Protein AF-A0A7C6UGN9-F1 (afdb_monomer_lite)

Structure (mmCIF, N/CA/C/O backbone):
data_AF-A0A7C6UGN9-F1
#
_entry.id   AF-A0A7C6UGN9-F1
#
loop_
_atom_site.group_PDB
_atom_site.id
_atom_site.type_symbol
_atom_site.label_atom_id
_atom_site.label_alt_id
_atom_site.label_comp_id
_atom_site.label_asym_id
_atom_site.label_entity_id
_atom_site.label_seq_id
_atom_site.pdbx_PDB_ins_code
_atom_site.Cartn_x
_atom_site.Cartn_y
_atom_site.Cartn_z
_atom_site.occupancy
_atom_site.B_iso_or_equiv
_atom_site.auth_seq_id
_atom_site.auth_comp_id
_atom_site.auth_asym_id
_atom_site.auth_atom_id
_atom_site.pdbx_PDB_model_num
ATOM 1 N N . MET A 1 1 ? -25.098 -18.116 34.583 1.00 31.89 1 MET A N 1
ATOM 2 C CA . MET A 1 1 ? -25.751 -17.847 35.881 1.00 31.89 1 MET A CA 1
ATOM 3 C C . MET A 1 1 ? -25.734 -19.151 36.661 1.00 31.89 1 MET A C 1
ATOM 5 O O . MET A 1 1 ? -26.540 -20.028 36.385 1.00 31.89 1 MET A O 1
ATOM 9 N N . THR A 1 2 ? -24.744 -19.343 37.528 1.00 27.16 2 THR A N 1
ATOM 10 C CA . THR A 1 2 ? -24.603 -20.571 38.323 1.00 27.16 2 THR A CA 1
ATOM 11 C C . THR A 1 2 ? -25.021 -20.223 39.740 1.00 27.16 2 THR A C 1
ATOM 13 O O . THR A 1 2 ? -24.377 -19.410 40.397 1.00 27.16 2 THR A O 1
ATOM 16 N N . GLN A 1 3 ? -26.161 -20.754 40.164 1.00 34.00 3 GLN A N 1
ATOM 17 C CA . GLN A 1 3 ? -26.771 -20.458 41.453 1.00 34.00 3 GLN A CA 1
ATOM 18 C C . GLN A 1 3 ? -26.304 -21.525 42.449 1.00 34.00 3 GLN A C 1
ATOM 20 O O . GLN A 1 3 ? -26.649 -22.694 42.302 1.00 34.00 3 GLN A O 1
ATOM 25 N N . PHE A 1 4 ? -25.503 -21.145 43.444 1.00 34.19 4 PHE A N 1
ATOM 26 C CA . PHE A 1 4 ? -25.231 -21.995 44.604 1.00 34.19 4 PHE A CA 1
ATOM 27 C C . PHE A 1 4 ? -26.077 -21.482 45.767 1.00 34.19 4 PHE A C 1
ATOM 29 O O . PHE A 1 4 ? -25.773 -20.444 46.346 1.00 34.19 4 PHE A O 1
ATOM 36 N N . VAL A 1 5 ? -27.152 -22.199 46.095 1.00 43.41 5 VAL A N 1
ATOM 37 C CA . VAL A 1 5 ? -27.888 -22.002 47.348 1.00 43.41 5 VAL A CA 1
ATOM 38 C C . VAL A 1 5 ? -28.101 -23.374 47.971 1.00 43.41 5 VAL A C 1
ATOM 40 O O . VAL A 1 5 ? -28.911 -24.161 47.490 1.00 43.41 5 VAL A O 1
ATOM 43 N N . THR A 1 6 ? -27.377 -23.662 49.048 1.00 40.16 6 THR A N 1
ATOM 44 C CA . THR A 1 6 ? -27.709 -24.758 49.964 1.00 40.16 6 THR A CA 1
ATOM 45 C C . THR A 1 6 ? -28.387 -24.120 51.177 1.00 40.16 6 THR A C 1
ATOM 47 O O . THR A 1 6 ? -27.695 -23.520 52.000 1.00 40.16 6 THR A O 1
ATOM 50 N N . PRO A 1 7 ? -29.728 -24.146 51.286 1.00 45.16 7 PRO A N 1
ATOM 51 C CA . PRO A 1 7 ? -30.405 -23.555 52.433 1.00 45.16 7 PRO A CA 1
ATOM 52 C C . PRO A 1 7 ? -30.138 -24.382 53.697 1.00 45.16 7 PRO A C 1
ATOM 54 O O . PRO A 1 7 ? -30.129 -25.615 53.663 1.00 45.16 7 PRO A O 1
ATOM 57 N N . PHE A 1 8 ? -29.944 -23.700 54.828 1.00 44.78 8 PHE A N 1
ATOM 58 C CA . PHE A 1 8 ? -29.930 -24.338 56.144 1.00 44.78 8 PHE A CA 1
ATOM 59 C C . PHE A 1 8 ? -31.294 -24.987 56.432 1.00 44.78 8 PHE A C 1
ATOM 61 O O . PHE A 1 8 ? -32.350 -24.445 56.096 1.00 44.78 8 PHE A O 1
ATOM 68 N N . HIS A 1 9 ? -31.269 -26.159 57.068 1.00 40.31 9 HIS A N 1
ATOM 69 C CA . HIS A 1 9 ? -32.458 -26.957 57.362 1.00 40.31 9 HIS A CA 1
ATOM 70 C C . HIS A 1 9 ? -33.472 -26.153 58.202 1.00 40.31 9 HIS A C 1
ATOM 72 O O . HIS A 1 9 ? -33.189 -25.803 59.346 1.00 40.31 9 HIS A O 1
ATOM 78 N N . GLY A 1 10 ? -34.650 -25.865 57.633 1.00 46.88 10 GLY A N 1
ATOM 79 C CA . GLY A 1 10 ? -35.730 -25.103 58.283 1.00 46.88 10 GLY A CA 1
ATOM 80 C C . GLY A 1 10 ? -36.007 -23.708 57.705 1.00 46.88 10 GLY A C 1
ATOM 81 O O . GLY A 1 10 ? -36.998 -23.094 58.091 1.00 46.88 10 GLY A O 1
ATOM 82 N N . PHE A 1 11 ? -35.199 -23.218 56.759 1.00 51.03 11 PHE A N 1
ATOM 83 C CA . PHE A 1 11 ? -35.493 -21.989 56.016 1.00 51.03 11 PHE A CA 1
ATOM 84 C C . PHE A 1 11 ? -36.174 -22.311 54.680 1.00 51.03 11 PHE A C 1
ATOM 86 O O . PHE A 1 11 ? -35.600 -22.988 53.827 1.00 51.03 11 PHE A O 1
ATOM 93 N N . ASN A 1 12 ? -37.388 -21.793 54.467 1.00 55.16 12 ASN A N 1
ATOM 94 C CA . ASN A 1 12 ? -37.987 -21.751 53.133 1.00 55.16 12 ASN A CA 1
ATOM 95 C C . ASN A 1 12 ? -37.188 -20.738 52.304 1.00 55.16 12 ASN A C 1
ATOM 97 O O . ASN A 1 12 ? -37.237 -19.539 52.584 1.00 55.16 12 ASN A O 1
ATOM 101 N N . GLY A 1 13 ? -36.420 -21.215 51.323 1.00 52.09 13 GLY A N 1
ATOM 102 C CA . GLY A 1 13 ? -35.645 -20.355 50.432 1.00 52.09 13 GLY A CA 1
A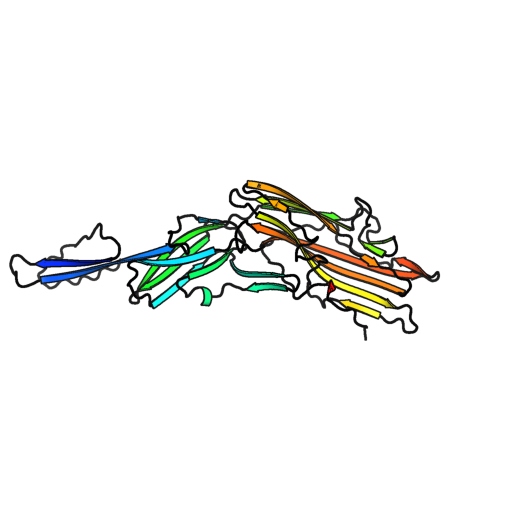TOM 103 C C . GLY A 1 13 ? -36.559 -19.332 49.760 1.00 52.09 13 GLY A C 1
ATOM 104 O O . GLY A 1 13 ? -37.390 -19.689 48.930 1.00 52.09 13 GLY A O 1
ATOM 105 N N . THR A 1 14 ? -36.430 -18.065 50.146 1.00 54.53 14 THR A N 1
ATOM 106 C CA . THR A 1 14 ? -37.073 -16.957 49.440 1.00 54.53 14 THR A CA 1
ATOM 107 C C . THR A 1 14 ? -36.079 -16.454 48.407 1.00 54.53 14 THR A C 1
ATOM 109 O O . THR A 1 14 ? -34.947 -16.118 48.751 1.00 54.53 14 THR A O 1
ATOM 112 N N . ASN A 1 15 ? -36.481 -16.425 47.138 1.00 55.91 15 ASN A N 1
ATOM 113 C CA . ASN A 1 15 ? -35.653 -15.839 46.093 1.00 55.91 15 ASN A CA 1
ATOM 114 C C . ASN A 1 15 ? -35.532 -14.331 46.337 1.00 55.91 15 ASN A C 1
ATOM 116 O O . ASN A 1 15 ? -36.535 -13.618 46.371 1.00 55.91 15 ASN A O 1
ATOM 120 N N . LEU A 1 16 ? -34.299 -13.859 46.494 1.00 59.06 16 LEU A N 1
ATOM 121 C CA . LEU A 1 16 ? -33.973 -12.441 46.560 1.00 59.06 16 LEU A CA 1
ATOM 122 C C . LEU A 1 16 ? -33.736 -11.943 45.133 1.00 59.06 16 LEU A C 1
ATOM 124 O O . LEU A 1 16 ? -32.763 -12.328 44.486 1.00 59.06 16 LEU A O 1
ATOM 128 N N . TYR A 1 17 ? -34.647 -11.109 44.642 1.00 58.47 17 TYR A N 1
ATOM 129 C CA . TYR A 1 17 ? -34.486 -10.407 43.375 1.00 58.47 17 TYR A CA 1
ATOM 130 C C . TYR A 1 17 ? -33.936 -9.020 43.668 1.00 58.47 17 TYR A C 1
ATOM 132 O O . TYR A 1 17 ? -34.520 -8.257 44.436 1.00 58.47 17 TYR A O 1
ATOM 140 N N . VAL A 1 18 ? -32.790 -8.718 43.072 1.00 58.28 18 VAL A N 1
ATOM 141 C CA . VAL A 1 18 ? -32.120 -7.431 43.206 1.00 58.28 18 VAL A CA 1
ATOM 142 C C . VAL A 1 18 ? -32.150 -6.768 41.834 1.00 58.28 18 VAL A C 1
ATOM 144 O O . VAL A 1 18 ? -31.532 -7.262 40.894 1.00 58.28 18 VAL A O 1
ATOM 147 N N . GLU A 1 19 ? -32.901 -5.677 41.712 1.00 57.94 19 GLU A N 1
ATOM 148 C CA . GLU A 1 19 ? -33.071 -4.908 40.476 1.00 57.94 19 GLU A CA 1
ATOM 149 C C . GLU A 1 19 ? -32.627 -3.455 40.702 1.00 57.94 19 GLU A C 1
ATOM 151 O O . GLU A 1 19 ? -32.712 -2.936 41.814 1.00 57.94 19 GLU A O 1
ATOM 156 N N . GLY A 1 20 ? -32.127 -2.795 39.653 1.00 54.00 20 GLY A N 1
ATOM 157 C CA . GLY A 1 20 ? -31.826 -1.360 39.687 1.00 54.00 20 GLY A CA 1
ATOM 158 C C . GLY A 1 20 ? -30.530 -0.952 40.400 1.00 54.00 20 GLY A C 1
ATOM 159 O O . GLY A 1 20 ? -30.349 0.233 40.672 1.00 54.00 20 GLY A O 1
ATOM 160 N N . ILE A 1 21 ? -29.613 -1.881 40.692 1.00 58.75 21 ILE A N 1
ATOM 161 C CA . ILE A 1 21 ? -28.309 -1.536 41.281 1.00 58.75 21 ILE A CA 1
ATOM 162 C C . ILE A 1 21 ? -27.335 -1.074 40.186 1.00 58.75 21 ILE A C 1
ATOM 164 O O . ILE A 1 21 ? -27.030 -1.812 39.249 1.00 58.75 21 ILE A O 1
ATOM 168 N N . SER A 1 22 ? -26.830 0.155 40.315 1.00 65.81 22 SER A N 1
ATOM 169 C CA . SER A 1 22 ? -25.744 0.690 39.486 1.00 65.81 22 SER A CA 1
ATOM 170 C C . SER A 1 22 ? -24.408 -0.006 39.784 1.00 65.81 22 SER A C 1
ATOM 172 O O . SER A 1 22 ? -24.222 -0.470 40.908 1.00 65.81 22 SER A O 1
ATOM 174 N N . PRO A 1 23 ? -23.437 -0.020 38.847 1.00 74.50 23 PRO A N 1
ATOM 175 C CA . PRO A 1 23 ? -22.094 -0.532 39.120 1.00 74.50 23 PRO A CA 1
ATOM 176 C C . PRO A 1 23 ? -21.512 0.031 40.420 1.00 74.50 23 PRO A C 1
ATOM 178 O O . PRO A 1 23 ? -21.597 1.234 40.674 1.00 74.50 23 PRO A O 1
ATOM 181 N N . GLY A 1 24 ? -20.938 -0.839 41.246 1.00 64.31 24 GLY A N 1
ATOM 182 C CA . GLY A 1 24 ? -20.546 -0.506 42.611 1.00 64.31 24 GLY A CA 1
ATOM 183 C C . GLY A 1 24 ? -20.783 -1.653 43.586 1.00 64.31 24 GLY A C 1
ATOM 184 O O . GLY A 1 24 ? -21.258 -2.727 43.216 1.00 64.31 24 GLY A O 1
ATOM 185 N N . THR A 1 25 ? -20.447 -1.407 44.849 1.00 64.69 25 THR A N 1
ATOM 186 C CA . THR A 1 25 ? -20.661 -2.353 45.947 1.00 64.69 25 THR A CA 1
ATOM 187 C C . THR A 1 25 ? -21.752 -1.818 46.859 1.00 64.69 25 THR A C 1
ATOM 189 O O . THR A 1 25 ? -21.670 -0.686 47.329 1.00 64.69 25 THR A O 1
ATOM 192 N N . THR A 1 26 ? -22.777 -2.624 47.118 1.00 67.19 26 THR A N 1
ATOM 193 C CA . THR A 1 26 ? -23.854 -2.308 48.063 1.00 67.19 26 THR A CA 1
ATOM 194 C C . THR A 1 26 ? -24.002 -3.452 49.051 1.00 67.19 26 THR A C 1
ATOM 196 O O . THR A 1 26 ? -24.067 -4.618 48.663 1.00 67.19 26 THR A O 1
ATOM 199 N N . THR A 1 27 ? -24.053 -3.115 50.336 1.00 69.81 27 THR A N 1
ATOM 200 C CA . THR A 1 27 ? -24.377 -4.075 51.391 1.00 69.81 27 THR A CA 1
ATOM 201 C C . THR A 1 27 ? -25.868 -3.999 51.666 1.00 69.81 27 THR A C 1
ATOM 203 O O . THR A 1 27 ? -26.386 -2.940 52.017 1.00 69.81 27 THR A O 1
ATOM 206 N N . LEU A 1 28 ? -26.556 -5.122 51.496 1.00 68.75 28 LEU A N 1
ATOM 207 C CA . LEU A 1 28 ? -27.939 -5.292 51.912 1.00 68.75 28 LEU A CA 1
ATOM 208 C C . LEU A 1 28 ? -27.927 -5.906 53.313 1.00 68.75 28 LEU A C 1
ATOM 210 O O . LEU A 1 28 ? -27.379 -6.993 53.505 1.00 68.75 28 LEU A O 1
ATOM 214 N N . SER A 1 29 ? -28.517 -5.199 54.275 1.00 65.94 29 SER A N 1
ATOM 215 C CA . SER A 1 29 ? -28.597 -5.614 55.678 1.00 65.94 29 SER A CA 1
ATOM 216 C C . SER A 1 29 ? -30.056 -5.727 56.100 1.00 65.94 29 SER A C 1
ATOM 218 O O . SER A 1 29 ? -30.852 -4.830 55.818 1.00 65.94 29 SER A O 1
ATOM 220 N N . TRP A 1 30 ? -30.409 -6.794 56.812 1.00 64.12 30 TRP A N 1
ATOM 221 C CA . TRP A 1 30 ? -31.721 -6.922 57.446 1.00 64.12 30 TRP A CA 1
ATOM 222 C C . TRP A 1 30 ? -31.597 -7.555 58.830 1.00 64.12 30 TRP A C 1
ATOM 224 O O . TRP A 1 30 ? -30.654 -8.287 59.130 1.00 64.12 30 TRP A O 1
ATOM 234 N N . SER A 1 31 ? -32.571 -7.251 59.682 1.00 58.72 31 SER A N 1
ATOM 235 C CA . SER A 1 31 ? -32.736 -7.864 60.994 1.00 58.72 31 SER A CA 1
ATOM 236 C C . SER A 1 31 ? -34.039 -8.654 61.027 1.00 58.72 31 SER A C 1
ATOM 238 O O . SER A 1 31 ? -35.055 -8.256 60.450 1.00 58.72 31 SER A O 1
ATOM 240 N N . TYR A 1 32 ? -34.014 -9.807 61.687 1.00 60.88 32 TYR A N 1
ATOM 241 C CA . TYR A 1 32 ? -35.189 -10.661 61.809 1.00 60.88 32 TYR A CA 1
ATOM 242 C C . TYR A 1 32 ? -36.069 -10.177 62.962 1.00 60.88 32 TYR A C 1
ATOM 244 O O . TYR A 1 32 ? -35.588 -9.970 64.075 1.00 60.88 32 TYR A O 1
ATOM 252 N N . SER A 1 33 ? -37.379 -10.061 62.729 1.00 57.66 33 SER A N 1
ATOM 253 C CA . SER A 1 33 ? -38.346 -9.584 63.733 1.00 57.66 33 SER A CA 1
ATOM 254 C C . SER A 1 33 ? -38.360 -10.416 65.027 1.00 57.66 33 SER A C 1
ATOM 256 O O . SER A 1 33 ? -38.687 -9.884 66.084 1.00 57.66 33 SER A O 1
ATOM 258 N N . GLY A 1 34 ? -37.977 -11.698 64.959 1.00 58.34 34 GLY A N 1
ATOM 259 C CA . GLY A 1 34 ? -37.863 -12.603 66.111 1.00 58.34 34 GLY A CA 1
ATOM 260 C C . GLY A 1 34 ? -36.457 -12.744 66.712 1.00 58.34 34 GLY A C 1
ATOM 261 O O . GLY A 1 34 ? -36.318 -13.362 67.764 1.00 58.34 34 GLY A O 1
ATOM 262 N N . GLN A 1 35 ? -35.420 -12.198 66.067 1.00 60.34 35 GLN A N 1
ATOM 263 C CA . GLN A 1 35 ? -34.021 -12.253 66.516 1.00 60.34 35 GLN A CA 1
ATOM 264 C C . GLN A 1 35 ? -33.322 -10.915 66.215 1.00 60.34 35 GLN A C 1
ATOM 266 O O . GLN A 1 35 ? -32.473 -10.838 65.328 1.00 60.34 35 GLN A O 1
ATOM 271 N N . PRO A 1 36 ? -33.675 -9.831 66.930 1.00 58.47 36 PRO A N 1
ATOM 272 C CA . PRO A 1 36 ? -33.189 -8.479 66.633 1.00 58.47 36 PRO A CA 1
ATOM 273 C C . PRO A 1 36 ? -31.676 -8.297 66.852 1.00 58.47 36 PRO A C 1
ATOM 275 O O . PRO A 1 36 ? -31.109 -7.296 66.424 1.00 58.47 36 PRO A O 1
ATOM 278 N N . ASN A 1 37 ? -31.018 -9.256 67.509 1.00 70.19 37 ASN A N 1
ATOM 279 C CA . ASN A 1 37 ? -29.570 -9.325 67.700 1.00 70.19 37 ASN A CA 1
ATOM 280 C C . ASN A 1 37 ? -28.832 -10.110 66.596 1.00 70.19 37 ASN A C 1
ATOM 282 O O . ASN A 1 37 ? -27.604 -10.161 66.623 1.00 70.19 37 ASN A O 1
ATOM 286 N N . CYS A 1 38 ? -29.550 -10.713 65.647 1.00 59.53 38 CYS A N 1
ATOM 287 C CA . CYS A 1 38 ? -28.980 -11.395 64.490 1.00 59.53 38 CYS A CA 1
ATOM 288 C C . CYS A 1 38 ? -29.143 -10.502 63.253 1.00 59.53 38 CYS A C 1
ATOM 290 O O . CYS A 1 38 ? -30.262 -10.232 62.812 1.00 59.53 38 CYS A O 1
ATOM 292 N N . ILE A 1 39 ? -28.015 -10.028 62.721 1.00 65.50 39 ILE A N 1
ATOM 293 C CA . ILE A 1 39 ? -27.943 -9.236 61.489 1.00 65.50 39 ILE A CA 1
ATOM 294 C C . ILE A 1 39 ? -27.248 -10.099 60.443 1.00 65.50 39 ILE A C 1
ATOM 296 O O . ILE A 1 39 ? -26.085 -10.460 60.633 1.00 65.50 39 ILE A O 1
ATOM 300 N N . ASP A 1 40 ? -27.939 -10.376 59.343 1.00 67.44 40 ASP A N 1
ATOM 301 C CA . ASP A 1 40 ? -27.318 -10.947 58.152 1.00 67.44 40 ASP A CA 1
ATOM 302 C C . ASP A 1 40 ? -26.981 -9.825 57.167 1.00 67.44 40 ASP A C 1
ATOM 304 O O . ASP A 1 40 ? -27.723 -8.849 57.019 1.00 67.44 40 ASP A O 1
ATOM 308 N N . ASN A 1 41 ? -25.837 -9.965 56.496 1.00 67.88 41 ASN A N 1
ATOM 309 C CA . ASN A 1 41 ? -25.372 -9.032 55.479 1.00 67.88 41 ASN A CA 1
ATOM 310 C C . ASN A 1 41 ? -25.080 -9.797 54.187 1.00 67.88 41 ASN A C 1
ATOM 312 O O . ASN A 1 41 ? -24.319 -10.764 54.202 1.00 67.88 41 ASN A O 1
ATOM 316 N N . ILE A 1 42 ? -25.621 -9.324 53.065 1.00 67.50 42 ILE A N 1
ATOM 317 C CA . ILE A 1 42 ? -25.187 -9.740 51.728 1.00 67.50 42 ILE A CA 1
ATOM 318 C C . ILE A 1 42 ? -24.457 -8.569 51.085 1.00 67.50 42 ILE A C 1
ATOM 320 O O . ILE A 1 42 ? -25.009 -7.477 50.948 1.00 67.50 42 ILE A O 1
ATOM 324 N N . GLN A 1 43 ? -23.222 -8.811 50.657 1.00 69.62 43 GLN A N 1
ATOM 325 C CA . GLN A 1 43 ? -22.486 -7.879 49.816 1.00 69.62 43 GLN A CA 1
ATOM 326 C C . GLN A 1 43 ? -22.778 -8.195 48.348 1.00 69.62 43 GLN A C 1
ATOM 328 O O . GLN A 1 43 ? -22.524 -9.305 47.883 1.00 69.62 43 GLN A O 1
ATOM 333 N N . VAL A 1 44 ? -23.315 -7.217 47.623 1.00 72.19 44 VAL A N 1
ATOM 334 C CA . VAL A 1 44 ? -23.549 -7.305 46.181 1.00 72.19 44 VAL A CA 1
ATOM 335 C C . VAL A 1 44 ? -22.570 -6.373 45.483 1.00 72.19 44 VAL A C 1
ATOM 337 O O . VAL A 1 44 ? -22.543 -5.174 45.767 1.00 72.19 44 VAL A O 1
ATOM 340 N N . SER A 1 45 ? -21.782 -6.918 44.559 1.00 72.88 45 SER A N 1
ATOM 341 C CA . SER A 1 45 ? -20.893 -6.147 43.690 1.00 72.88 45 SER A CA 1
ATOM 342 C C . SER A 1 45 ? -21.364 -6.262 42.249 1.00 72.88 45 SER A C 1
ATOM 344 O O . SER A 1 45 ? -21.426 -7.355 41.688 1.00 72.88 45 SER A O 1
ATOM 346 N N . VAL A 1 46 ? -21.697 -5.121 41.652 1.00 81.62 46 VAL A N 1
ATOM 347 C CA . VAL A 1 46 ? -22.040 -5.014 40.234 1.00 81.62 46 VAL A CA 1
ATOM 348 C C . VAL A 1 46 ? -20.829 -4.455 39.505 1.00 81.62 46 VAL A C 1
ATOM 350 O O . VAL A 1 46 ? -20.394 -3.333 39.768 1.00 81.62 46 VAL A O 1
ATOM 353 N N . ILE A 1 47 ? -20.286 -5.256 38.594 1.00 87.06 47 ILE A N 1
ATOM 354 C CA . ILE A 1 47 ? -19.101 -4.931 37.806 1.00 87.06 47 ILE A CA 1
ATOM 355 C C . ILE A 1 47 ? -19.541 -4.697 36.368 1.00 87.06 47 ILE A C 1
ATOM 357 O O . ILE A 1 47 ? -20.258 -5.514 35.790 1.00 87.06 47 ILE A O 1
ATOM 361 N N . LYS A 1 48 ? -19.098 -3.585 35.786 1.00 90.44 48 LYS A N 1
ATOM 362 C CA . LYS A 1 48 ? -19.315 -3.266 34.377 1.00 90.44 48 LYS A CA 1
ATOM 363 C C . LYS A 1 48 ? -17.977 -3.197 33.661 1.00 90.44 48 LYS A C 1
ATOM 365 O O . LYS A 1 48 ? -17.078 -2.487 34.109 1.00 90.44 48 LYS A O 1
ATOM 370 N N . VAL A 1 49 ? -17.881 -3.904 32.543 1.00 93.94 49 VAL A N 1
ATOM 371 C CA . VAL A 1 49 ? -16.761 -3.818 31.606 1.00 93.94 49 VAL A CA 1
ATOM 372 C C . VAL A 1 49 ? -17.265 -3.191 30.314 1.00 93.94 49 VAL A C 1
ATOM 374 O O . VAL A 1 49 ? -18.339 -3.544 29.832 1.00 93.94 49 VAL A O 1
ATOM 377 N N . GLU A 1 50 ? -16.514 -2.233 29.782 1.00 95.31 50 GLU A N 1
ATOM 378 C CA . GLU A 1 50 ? -16.833 -1.519 28.545 1.00 95.31 50 GLU A CA 1
ATOM 379 C C . GLU A 1 50 ? -15.582 -1.331 27.690 1.00 95.31 50 GLU A C 1
ATOM 381 O O . GLU A 1 50 ? -14.471 -1.240 28.212 1.00 95.31 50 GLU A O 1
ATOM 386 N N . ILE A 1 51 ? -15.781 -1.208 26.379 1.00 97.44 51 ILE A N 1
ATOM 387 C CA . ILE A 1 51 ? -14.750 -0.752 25.447 1.00 97.44 51 ILE A CA 1
ATOM 388 C C . ILE A 1 51 ? -14.994 0.736 25.198 1.00 97.44 51 ILE A C 1
ATOM 390 O O . ILE A 1 51 ? -16.094 1.132 24.805 1.00 97.44 51 ILE A O 1
ATOM 394 N N . THR A 1 52 ? -13.981 1.565 25.430 1.00 96.75 52 THR A N 1
ATOM 395 C CA . THR A 1 52 ? -14.034 3.013 25.212 1.00 96.75 52 THR A CA 1
ATOM 396 C C . THR A 1 52 ? -12.933 3.469 24.262 1.00 96.75 52 THR A C 1
ATOM 398 O O . THR A 1 52 ? -11.941 2.768 24.055 1.00 96.75 52 THR A O 1
ATOM 401 N N . ASN A 1 53 ? -13.069 4.676 23.715 1.00 93.94 53 ASN A N 1
ATOM 402 C CA . ASN A 1 53 ? -11.908 5.389 23.187 1.00 93.94 53 ASN A CA 1
ATOM 403 C C . ASN A 1 53 ? -10.988 5.834 24.349 1.00 93.94 53 ASN A C 1
ATOM 405 O O . ASN A 1 53 ? -11.306 5.630 25.528 1.00 93.94 53 ASN A O 1
ATOM 409 N N . LEU A 1 54 ? -9.850 6.455 24.029 1.00 93.12 54 LEU A N 1
ATOM 410 C CA . LEU A 1 54 ? -8.913 6.941 25.052 1.00 93.12 54 LEU A CA 1
ATOM 411 C C . LEU A 1 54 ? -9.490 8.064 25.934 1.00 93.12 54 LEU A C 1
ATOM 413 O O . LEU A 1 54 ? -9.071 8.200 27.081 1.00 93.12 54 LEU A O 1
ATOM 417 N N . ASP A 1 55 ? -10.498 8.795 25.452 1.00 92.75 55 ASP A N 1
ATOM 418 C CA . ASP A 1 55 ? -11.208 9.831 26.217 1.00 92.75 55 ASP A CA 1
ATOM 419 C C . ASP A 1 55 ? -12.278 9.251 27.167 1.00 92.75 55 ASP A C 1
ATOM 421 O O . ASP A 1 55 ? -12.978 9.987 27.864 1.00 92.75 55 ASP A O 1
ATOM 425 N N . GLY A 1 56 ? -12.431 7.922 27.210 1.00 91.06 56 GLY A N 1
ATOM 426 C CA . GLY A 1 56 ? -13.376 7.233 28.089 1.00 91.06 56 GLY A CA 1
ATOM 427 C C . GLY A 1 56 ? -14.823 7.218 27.591 1.00 91.06 56 GLY A C 1
ATOM 428 O O . GLY A 1 56 ? -15.716 6.851 28.362 1.00 91.06 56 GLY A O 1
ATOM 429 N N . VAL A 1 57 ? -15.061 7.585 26.328 1.00 93.19 57 VAL A N 1
ATOM 430 C CA . VAL A 1 57 ? -16.369 7.510 25.665 1.00 93.19 57 VAL A CA 1
ATOM 431 C C . VAL A 1 57 ? -16.623 6.065 25.217 1.00 93.19 57 VAL A C 1
ATOM 433 O O . VAL A 1 57 ? -15.810 5.529 24.458 1.00 93.19 57 VAL A O 1
ATOM 436 N N . PRO A 1 58 ? -17.718 5.415 25.662 1.00 92.44 58 PRO A N 1
ATOM 437 C CA . PRO A 1 58 ? -18.071 4.066 25.225 1.00 92.44 58 PRO A CA 1
ATOM 438 C C . PRO A 1 58 ? -18.247 3.978 23.713 1.00 92.44 58 PRO A C 1
ATOM 440 O O . PRO A 1 58 ? -18.849 4.860 23.097 1.00 92.44 58 PRO A O 1
ATOM 443 N N . LEU A 1 59 ? -17.749 2.896 23.121 1.00 92.12 59 LEU A N 1
ATOM 444 C CA . LEU A 1 59 ? -18.008 2.608 21.717 1.00 92.12 59 LEU A CA 1
ATOM 445 C C . LEU A 1 59 ? -19.482 2.230 21.536 1.00 92.12 59 LEU A C 1
ATOM 447 O O . LEU A 1 59 ? -20.029 1.415 22.282 1.00 92.12 59 LEU A O 1
ATOM 451 N N . ALA A 1 60 ? -20.120 2.824 20.528 1.00 84.25 60 ALA A N 1
ATOM 452 C CA . ALA A 1 60 ? -21.434 2.390 20.075 1.00 84.25 60 ALA A CA 1
ATOM 453 C C . ALA A 1 60 ? -21.349 0.984 19.457 1.00 84.25 60 ALA A C 1
ATOM 455 O O . ALA A 1 60 ? -20.283 0.543 19.029 1.00 84.25 60 ALA A O 1
ATOM 456 N N . GLN A 1 61 ? -22.483 0.290 19.368 1.00 75.94 61 GLN A N 1
ATOM 457 C CA . GLN A 1 61 ? -22.568 -0.885 18.500 1.00 75.94 61 GLN A CA 1
ATOM 458 C C . GLN A 1 61 ? -22.462 -0.438 17.032 1.00 75.94 61 GLN A C 1
ATOM 460 O O . GLN A 1 61 ? -23.066 0.571 16.666 1.00 75.94 61 GLN A O 1
ATOM 465 N N . ASN A 1 62 ? -21.719 -1.193 16.217 1.00 79.62 62 ASN A N 1
ATOM 466 C CA . ASN A 1 62 ? -21.459 -0.938 14.791 1.00 79.62 62 ASN A CA 1
ATOM 467 C C . ASN A 1 62 ? -20.660 0.352 14.537 1.00 79.62 62 ASN A C 1
ATOM 469 O O . ASN A 1 62 ? -21.123 1.295 13.892 1.00 79.62 62 ASN A O 1
ATOM 473 N N . VAL A 1 63 ? -19.438 0.410 15.075 1.00 89.81 63 VAL A N 1
ATOM 474 C CA . VAL A 1 63 ? -18.528 1.536 14.820 1.00 89.81 63 VAL A CA 1
ATOM 475 C C . VAL A 1 63 ? -18.045 1.488 13.375 1.00 89.81 63 VAL A C 1
ATOM 477 O O . VAL A 1 63 ? -17.363 0.547 12.979 1.00 89.81 63 VAL A O 1
ATOM 480 N N . ARG A 1 64 ? -18.345 2.534 12.606 1.00 95.00 64 ARG A N 1
ATOM 481 C CA . ARG A 1 64 ? -17.856 2.696 11.233 1.00 95.00 64 ARG A CA 1
ATOM 482 C C . ARG A 1 64 ? -16.469 3.339 11.231 1.00 95.00 64 ARG A C 1
ATOM 484 O O . ARG A 1 64 ? -16.228 4.327 11.928 1.00 95.00 64 ARG A O 1
ATOM 491 N N . THR A 1 65 ? -15.553 2.807 10.433 1.00 96.38 65 THR A N 1
ATOM 492 C CA . THR A 1 65 ? -14.218 3.371 10.196 1.00 96.38 65 THR A CA 1
ATOM 493 C C . THR A 1 65 ? -13.734 3.026 8.786 1.00 96.38 65 THR A C 1
ATOM 495 O O . THR A 1 65 ? -14.466 2.439 8.002 1.00 96.38 65 THR A O 1
ATOM 498 N N . VAL A 1 66 ? -12.504 3.401 8.446 1.00 98.38 66 VAL A N 1
ATOM 499 C CA . VAL A 1 66 ? -11.862 3.135 7.150 1.00 98.38 66 VAL A CA 1
ATOM 500 C C . VAL A 1 66 ? -10.469 2.534 7.367 1.00 98.38 66 VAL A C 1
ATOM 502 O O . VAL A 1 66 ? -9.851 2.803 8.407 1.00 98.38 66 VAL A O 1
ATOM 505 N N . PRO A 1 67 ? -9.946 1.723 6.428 1.00 98.50 67 PRO A N 1
ATOM 506 C CA . PRO A 1 67 ? -8.629 1.120 6.583 1.00 98.50 67 PRO A CA 1
ATOM 507 C C . PRO A 1 67 ? -7.536 2.195 6.591 1.00 98.50 67 PRO A C 1
ATOM 509 O O . PRO A 1 67 ? -7.649 3.236 5.947 1.00 98.50 67 PRO A O 1
ATOM 512 N N . GLY A 1 68 ? -6.474 1.944 7.352 1.00 98.50 68 GLY A N 1
ATOM 513 C CA . GLY A 1 68 ? -5.352 2.863 7.540 1.00 98.50 68 GLY A CA 1
ATOM 514 C C . GLY A 1 68 ? -5.578 3.947 8.597 1.00 98.50 68 GLY A C 1
ATOM 515 O O . GLY A 1 68 ? -4.637 4.666 8.933 1.00 98.50 68 GLY A O 1
ATOM 516 N N . ARG A 1 69 ? -6.780 4.062 9.179 1.00 97.88 69 ARG A N 1
ATOM 517 C CA . ARG A 1 69 ? -7.020 4.950 10.324 1.00 97.88 69 ARG A CA 1
ATOM 518 C C . ARG A 1 69 ? -6.479 4.316 11.606 1.00 97.88 69 ARG A C 1
ATOM 520 O O . ARG A 1 69 ? -6.728 3.140 11.868 1.00 97.88 69 ARG A O 1
ATOM 527 N N . LYS A 1 70 ? -5.755 5.102 12.409 1.00 97.62 70 LYS A N 1
ATOM 528 C CA . LYS A 1 70 ? -5.257 4.672 13.722 1.00 97.62 70 LYS A CA 1
ATOM 529 C C . LYS A 1 70 ? -6.422 4.450 14.676 1.00 97.62 70 LYS A C 1
ATOM 531 O O . LYS A 1 70 ? -7.255 5.340 14.848 1.00 97.62 70 LYS A O 1
ATOM 536 N N . ILE A 1 71 ? -6.453 3.286 15.310 1.00 96.81 71 ILE A N 1
ATOM 537 C CA . ILE A 1 71 ? -7.447 2.921 16.315 1.00 96.81 71 ILE A CA 1
ATOM 538 C C . ILE A 1 71 ? -6.736 2.782 17.652 1.00 96.81 71 ILE A C 1
ATOM 540 O O . ILE A 1 71 ? -5.735 2.077 17.745 1.00 96.81 71 ILE A O 1
ATOM 544 N N . ALA A 1 72 ? -7.257 3.454 18.676 1.00 96.94 72 ALA A N 1
ATOM 545 C CA . ALA A 1 72 ? -6.784 3.334 20.047 1.00 96.94 72 ALA A CA 1
ATOM 546 C C . ALA A 1 72 ? -7.980 3.149 20.983 1.00 96.94 72 ALA A C 1
ATOM 548 O O . ALA A 1 72 ? -8.871 4.003 21.040 1.00 96.94 72 ALA A O 1
ATOM 549 N N . LEU A 1 73 ? -8.007 2.019 21.685 1.00 97.56 73 LEU A N 1
ATOM 550 C CA . LEU A 1 73 ? -9.115 1.603 22.541 1.00 97.56 73 LEU A CA 1
ATOM 551 C C . LEU A 1 73 ? -8.628 1.355 23.963 1.00 97.56 73 LEU A C 1
ATOM 553 O O . LEU A 1 73 ? -7.461 1.030 24.184 1.00 97.56 73 LEU A O 1
ATOM 557 N N . LYS A 1 74 ? -9.550 1.487 24.914 1.00 97.69 74 LYS A N 1
ATOM 558 C CA . LYS A 1 74 ? -9.331 1.216 26.328 1.00 97.69 74 LYS A CA 1
ATOM 559 C C . LYS A 1 74 ? -10.428 0.317 26.885 1.00 97.69 74 LYS A C 1
ATOM 561 O O . LYS A 1 74 ? -11.612 0.534 26.633 1.00 97.69 74 LYS A O 1
ATOM 566 N N . GLY A 1 75 ? -10.026 -0.675 27.664 1.00 97.31 75 GLY A N 1
ATOM 567 C CA . GLY A 1 75 ? -10.910 -1.497 28.463 1.00 97.31 75 GLY A CA 1
ATOM 568 C C . GLY A 1 75 ? -11.194 -0.792 29.781 1.00 97.31 75 GLY A C 1
ATOM 569 O O . GLY A 1 75 ? -10.288 -0.533 30.572 1.00 97.31 75 GLY A O 1
ATOM 570 N N . LYS A 1 76 ? -12.455 -0.446 30.028 1.00 95.50 76 LYS A N 1
ATOM 571 C CA . LYS A 1 76 ? -12.872 0.282 31.227 1.00 95.50 76 LYS A CA 1
ATOM 572 C C . LYS A 1 76 ? -13.629 -0.641 32.168 1.00 95.50 76 LYS A C 1
ATOM 574 O O . LYS A 1 76 ? -14.663 -1.189 31.799 1.00 95.50 76 LYS A O 1
ATOM 579 N N . VAL A 1 77 ? -13.140 -0.753 33.400 1.00 94.56 77 VAL A N 1
ATOM 580 C CA . VAL A 1 77 ? -13.807 -1.470 34.493 1.00 94.56 77 VAL A CA 1
ATOM 581 C C . VAL A 1 77 ? -14.440 -0.460 35.447 1.00 94.56 77 VAL A C 1
ATOM 583 O O . VAL A 1 77 ? -13.801 0.509 35.857 1.00 94.56 77 VAL A O 1
ATOM 586 N N . THR A 1 78 ? -15.709 -0.677 35.790 1.00 92.12 78 THR A N 1
ATOM 587 C CA . THR A 1 78 ? -16.440 0.112 36.787 1.00 92.12 78 THR A CA 1
ATOM 588 C C . THR A 1 78 ? -16.994 -0.817 37.874 1.00 92.12 78 THR A C 1
ATOM 590 O O . THR A 1 78 ? -17.664 -1.792 37.526 1.00 92.12 78 THR A O 1
ATOM 593 N N . PRO A 1 79 ? -16.787 -0.511 39.169 1.00 88.75 79 PRO A N 1
ATOM 594 C CA . PRO A 1 79 ? -16.086 0.664 39.699 1.00 88.75 79 PRO A CA 1
ATOM 595 C C . PRO A 1 79 ? -14.556 0.602 39.510 1.00 88.75 79 PRO A C 1
ATOM 597 O O . PRO A 1 79 ? -13.967 -0.471 39.430 1.00 88.75 79 PRO A O 1
ATOM 600 N N . SER A 1 80 ? -13.911 1.769 39.408 1.00 87.19 80 SER A N 1
ATOM 601 C CA . SER A 1 80 ? -12.495 1.897 39.012 1.00 87.19 80 SER A CA 1
ATOM 602 C C . SER A 1 80 ? -11.488 1.502 40.094 1.00 87.19 80 SER A C 1
ATOM 604 O O . SER A 1 80 ? -10.293 1.470 39.832 1.00 87.19 80 SER A O 1
ATOM 606 N N . ASN A 1 81 ? -11.949 1.258 41.321 1.00 85.56 81 ASN A N 1
ATOM 607 C CA . ASN A 1 81 ? -11.119 0.834 42.447 1.00 85.56 81 ASN A CA 1
ATOM 608 C C . ASN A 1 81 ? -10.960 -0.694 42.537 1.00 85.56 81 ASN A C 1
ATOM 610 O O . ASN A 1 81 ? -10.383 -1.177 43.508 1.00 85.56 81 ASN A O 1
ATOM 614 N N . LEU A 1 82 ? -11.508 -1.447 41.580 1.00 88.44 82 LEU A N 1
ATOM 615 C CA . LEU A 1 82 ? -11.312 -2.890 41.502 1.00 88.44 82 LEU A CA 1
ATOM 616 C C . LEU A 1 82 ? -9.926 -3.209 40.950 1.00 88.44 82 LEU A C 1
ATOM 618 O O . LEU A 1 82 ? -9.487 -2.623 39.962 1.00 88.44 82 LEU A O 1
ATOM 622 N N . GLU A 1 83 ? -9.263 -4.173 41.579 1.00 91.31 83 GLU A N 1
ATOM 623 C CA . GLU A 1 83 ? -8.021 -4.733 41.068 1.00 91.31 83 GLU A CA 1
ATOM 624 C C . GLU A 1 83 ? -8.325 -5.634 39.865 1.00 91.31 83 GLU A C 1
ATOM 626 O O . GLU A 1 83 ? -9.089 -6.599 39.967 1.00 91.31 83 GLU A O 1
ATOM 631 N N . VAL A 1 84 ? -7.727 -5.303 38.721 1.00 94.88 84 VAL A N 1
ATOM 632 C CA . VAL A 1 84 ? -7.797 -6.109 37.502 1.00 94.88 84 VAL A CA 1
ATOM 633 C C . VAL A 1 84 ? -6.494 -6.886 37.395 1.00 94.88 84 VAL A C 1
ATOM 635 O O . VAL A 1 84 ? -5.428 -6.298 37.249 1.00 94.88 84 VAL A O 1
ATOM 638 N N . SER A 1 85 ? -6.574 -8.210 37.495 1.00 95.12 85 SER A N 1
ATOM 639 C CA . SER A 1 85 ? -5.403 -9.091 37.517 1.00 95.12 85 SER A CA 1
ATOM 640 C C . SER A 1 85 ? -4.965 -9.555 36.125 1.00 95.12 85 SER A C 1
ATOM 642 O O . SER A 1 85 ? -3.985 -10.285 36.006 1.00 95.12 85 SER A O 1
ATOM 644 N N . GLY A 1 86 ? -5.711 -9.201 35.076 1.00 96.25 86 GLY A N 1
ATOM 645 C CA . GLY A 1 86 ? -5.389 -9.561 33.699 1.00 96.25 86 GLY A CA 1
ATOM 646 C C . GLY A 1 86 ? -6.280 -8.854 32.687 1.00 96.25 86 GLY A C 1
ATOM 647 O O . GLY A 1 86 ? -7.459 -8.608 32.956 1.00 96.25 86 GLY A O 1
ATOM 648 N N . HIS A 1 87 ? -5.701 -8.564 31.526 1.00 97.44 87 HIS A N 1
ATOM 649 C CA . HIS A 1 87 ? -6.356 -7.934 30.387 1.00 97.44 87 HIS A CA 1
ATOM 650 C C . HIS A 1 87 ? -6.147 -8.803 29.152 1.00 97.44 87 HIS A C 1
ATOM 652 O O . HIS A 1 87 ? -5.064 -9.358 28.964 1.00 97.44 87 HIS A O 1
ATOM 658 N N . GLN A 1 88 ? -7.167 -8.905 28.309 1.00 98.19 88 GLN A N 1
ATOM 659 C CA . GLN A 1 88 ? -7.039 -9.587 27.031 1.00 98.19 88 GLN A CA 1
ATOM 660 C C . GLN A 1 88 ? -7.924 -8.936 25.972 1.00 98.19 88 GLN A C 1
ATOM 662 O O . GLN A 1 88 ? -9.146 -8.879 26.105 1.00 98.19 88 GLN A O 1
ATOM 667 N N . TRP A 1 89 ? -7.309 -8.509 24.874 1.00 98.62 89 TRP A N 1
ATOM 668 C CA . TRP A 1 89 ? -8.002 -8.057 23.674 1.00 98.62 89 TRP A CA 1
ATOM 669 C C . TRP A 1 89 ? -8.119 -9.177 22.645 1.00 98.62 89 TRP A C 1
ATOM 671 O O . TRP A 1 89 ? -7.204 -9.977 22.453 1.00 98.62 89 TRP A O 1
ATOM 681 N N . THR A 1 90 ? -9.240 -9.192 21.930 1.00 98.19 90 THR A N 1
ATOM 682 C CA . THR A 1 90 ? -9.426 -9.958 20.696 1.00 98.19 90 THR A CA 1
ATOM 683 C C . THR A 1 90 ? -9.880 -8.999 19.609 1.00 98.19 90 THR A C 1
ATOM 685 O O . THR A 1 90 ? -10.944 -8.397 19.716 1.00 98.19 90 THR A O 1
ATOM 688 N N . ILE A 1 91 ? -9.070 -8.846 18.563 1.00 98.00 91 ILE A N 1
ATOM 689 C CA . ILE A 1 91 ? -9.341 -7.938 17.443 1.00 98.00 91 ILE A CA 1
ATOM 690 C C . ILE A 1 91 ? -9.398 -8.772 16.167 1.00 98.00 91 ILE A C 1
ATOM 692 O O . ILE A 1 91 ? -8.399 -9.398 15.797 1.00 98.00 91 ILE A O 1
ATOM 696 N N . GLY A 1 92 ? -10.559 -8.794 15.512 1.00 97.81 92 GLY A N 1
ATOM 697 C CA . GLY A 1 92 ? -10.758 -9.446 14.220 1.00 97.81 92 GLY A CA 1
ATOM 698 C C . GLY A 1 92 ? -10.246 -8.627 13.029 1.00 97.81 92 GLY A C 1
ATOM 699 O O . GLY A 1 92 ? -9.728 -7.519 13.175 1.00 97.81 92 GLY A O 1
ATOM 700 N N . GLY A 1 93 ? -10.437 -9.171 11.825 1.00 97.25 93 GLY A N 1
ATOM 701 C CA . GLY A 1 93 ? -10.043 -8.531 10.565 1.00 97.25 93 GLY A CA 1
ATOM 702 C C . GLY A 1 93 ? -8.537 -8.590 10.287 1.00 97.25 93 GLY A C 1
ATOM 703 O O . GLY A 1 93 ? -7.764 -9.181 11.043 1.00 97.25 93 GLY A O 1
ATOM 704 N N . ASN A 1 94 ? -8.109 -7.984 9.178 1.00 97.75 94 ASN A N 1
ATOM 705 C CA . ASN A 1 94 ? -6.693 -7.867 8.835 1.00 97.75 94 ASN A CA 1
ATOM 706 C C . ASN A 1 94 ? -6.106 -6.599 9.469 1.00 97.75 94 ASN A C 1
ATOM 708 O O . ASN A 1 94 ? -6.521 -5.487 9.136 1.00 97.75 94 ASN A O 1
ATOM 712 N N . ARG A 1 95 ? -5.165 -6.769 10.401 1.00 97.88 95 ARG A N 1
ATOM 713 C CA . ARG A 1 95 ? -4.656 -5.695 11.259 1.00 97.88 95 ARG A CA 1
ATOM 714 C C . ARG A 1 95 ? -3.163 -5.790 11.513 1.00 97.88 95 ARG A C 1
ATOM 716 O O . ARG A 1 95 ? -2.584 -6.873 11.473 1.00 97.88 95 ARG A O 1
ATOM 723 N N . ILE A 1 96 ? -2.578 -4.641 11.822 1.00 98.62 96 ILE A N 1
ATOM 724 C CA . ILE A 1 96 ? -1.167 -4.470 12.167 1.00 98.62 96 ILE A CA 1
ATOM 725 C C . ILE A 1 96 ? -1.015 -3.469 13.311 1.00 98.62 96 ILE A C 1
ATOM 727 O O . ILE A 1 96 ? -1.912 -2.663 13.563 1.00 98.62 96 ILE A O 1
ATOM 731 N N . LYS A 1 97 ? 0.146 -3.483 13.967 1.00 98.31 97 LYS A N 1
ATOM 732 C CA . LYS A 1 97 ? 0.503 -2.488 14.980 1.00 98.31 97 LYS A CA 1
ATOM 733 C C . LYS A 1 97 ? 0.938 -1.179 14.340 1.00 98.31 97 LYS A C 1
ATOM 735 O O . LYS A 1 97 ? 0.530 -0.114 14.791 1.00 98.31 97 LYS A O 1
ATOM 740 N N . ASN A 1 98 ? 1.772 -1.255 13.303 1.00 98.19 98 ASN A N 1
ATOM 741 C CA . ASN A 1 98 ? 2.274 -0.068 12.620 1.00 98.19 98 ASN A CA 1
ATOM 742 C C . ASN A 1 98 ? 2.759 -0.364 11.196 1.00 98.19 98 ASN A C 1
ATOM 744 O O . ASN A 1 98 ? 3.160 -1.488 10.890 1.00 98.19 98 ASN A O 1
ATOM 748 N N . TYR A 1 99 ? 2.784 0.670 10.359 1.00 98.44 99 TYR A N 1
ATOM 749 C CA . TYR A 1 99 ? 3.414 0.650 9.045 1.00 98.44 99 TYR A CA 1
ATOM 750 C C . TYR A 1 99 ? 4.180 1.952 8.821 1.00 98.44 99 TYR A C 1
ATOM 752 O O . TYR A 1 99 ? 3.604 3.037 8.887 1.00 98.44 99 TYR A O 1
ATOM 760 N N . THR A 1 100 ? 5.477 1.831 8.562 1.00 96.19 100 THR A N 1
ATOM 761 C CA . THR A 1 100 ? 6.373 2.950 8.286 1.00 96.19 100 THR A CA 1
ATOM 762 C C . THR A 1 100 ? 6.652 3.001 6.792 1.00 96.19 100 THR A C 1
ATOM 764 O O . THR A 1 100 ? 7.022 1.995 6.188 1.00 96.19 100 THR A O 1
ATOM 767 N N . GLN A 1 101 ? 6.513 4.191 6.208 1.00 95.12 101 GLN A N 1
ATOM 768 C CA . GLN A 1 101 ? 6.970 4.481 4.853 1.00 95.12 101 GLN A CA 1
ATOM 769 C C . GLN A 1 101 ? 7.955 5.640 4.884 1.00 95.12 101 GLN A C 1
ATOM 771 O O . GLN A 1 101 ? 7.636 6.736 5.345 1.00 95.12 101 GLN A O 1
ATOM 776 N N . SER A 1 102 ? 9.149 5.397 4.364 1.00 95.62 102 SER A N 1
ATOM 777 C CA . SER A 1 102 ? 10.189 6.399 4.188 1.00 95.62 102 SER A CA 1
ATOM 778 C C . SER A 1 102 ? 10.975 6.113 2.914 1.00 95.62 102 SER A C 1
ATOM 780 O O . SER A 1 102 ? 10.853 5.050 2.315 1.00 95.62 102 SER A O 1
ATOM 782 N N . LEU A 1 103 ? 11.823 7.049 2.498 1.00 96.06 103 LEU A N 1
ATOM 783 C CA . LEU A 1 103 ? 12.718 6.803 1.369 1.00 96.06 103 LEU A CA 1
ATOM 784 C C . LEU A 1 103 ? 13.630 5.587 1.610 1.00 96.06 103 LEU A C 1
ATOM 786 O O . LEU A 1 103 ? 13.951 4.872 0.670 1.00 96.06 103 LEU A O 1
ATOM 790 N N . ASN A 1 104 ? 13.993 5.317 2.864 1.00 95.00 104 ASN A N 1
ATOM 791 C CA . ASN A 1 104 ? 14.958 4.276 3.207 1.00 95.00 104 ASN A CA 1
ATOM 792 C C . ASN A 1 104 ? 14.309 2.915 3.458 1.00 95.00 104 ASN A C 1
ATOM 794 O O . ASN A 1 104 ? 14.981 1.903 3.342 1.00 95.00 104 ASN A O 1
ATOM 798 N N . GLU A 1 105 ? 13.023 2.872 3.803 1.00 96.56 105 GLU A N 1
ATOM 799 C CA . GLU A 1 105 ? 12.338 1.608 4.055 1.00 96.56 105 GLU A CA 1
ATOM 800 C C . GLU A 1 105 ? 10.816 1.709 3.978 1.00 96.56 105 GLU A C 1
ATOM 802 O O . GLU A 1 105 ? 10.211 2.738 4.304 1.00 96.56 105 GLU A O 1
ATOM 807 N N . GLY A 1 106 ? 10.217 0.581 3.609 1.00 98.25 106 GLY A N 1
ATOM 808 C CA . GLY A 1 106 ? 8.825 0.251 3.863 1.00 98.25 106 GLY A CA 1
ATOM 809 C C . GLY A 1 106 ? 8.798 -0.926 4.821 1.00 98.25 106 GLY A C 1
ATOM 810 O O . GLY A 1 1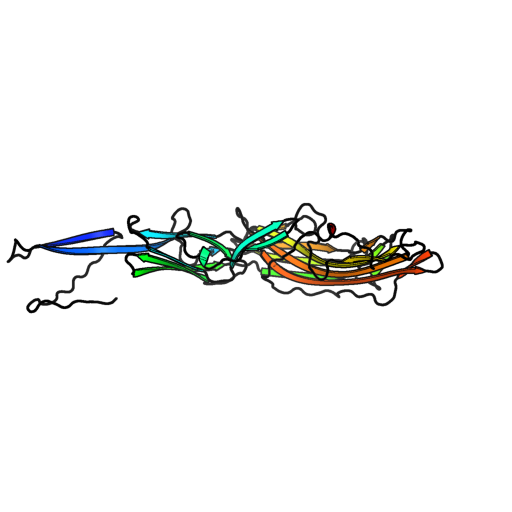06 ? 9.181 -2.033 4.439 1.00 98.25 106 GLY A O 1
ATOM 811 N N . SER A 1 107 ? 8.373 -0.700 6.062 1.00 98.00 107 SER A N 1
ATOM 812 C CA . SER A 1 107 ? 8.434 -1.706 7.124 1.00 98.00 107 SER A CA 1
ATOM 813 C C . SER A 1 107 ? 7.098 -1.808 7.852 1.00 98.00 107 SER A C 1
ATOM 815 O O . SER A 1 107 ? 6.432 -0.811 8.132 1.00 98.00 107 SER A O 1
ATOM 817 N N . LYS A 1 108 ? 6.666 -3.038 8.143 1.00 97.69 108 LYS A N 1
ATOM 818 C CA . LYS A 1 108 ? 5.445 -3.308 8.912 1.00 97.69 108 LYS A CA 1
ATOM 819 C C . LYS A 1 108 ? 5.795 -3.942 10.247 1.00 97.69 108 LYS A C 1
ATOM 821 O O . LYS A 1 108 ? 6.666 -4.806 10.318 1.00 97.69 108 LYS A O 1
ATOM 826 N N . ILE A 1 109 ? 5.056 -3.560 11.277 1.00 98.38 109 ILE A N 1
ATOM 827 C CA . ILE A 1 109 ? 5.101 -4.181 12.596 1.00 98.38 109 ILE A CA 1
ATOM 828 C C . ILE A 1 109 ? 3.770 -4.899 12.795 1.00 98.38 109 ILE A C 1
ATOM 830 O O . ILE A 1 109 ? 2.705 -4.273 12.772 1.00 98.38 109 ILE A O 1
ATOM 834 N N . ALA A 1 110 ? 3.829 -6.221 12.940 1.00 98.00 110 ALA A N 1
ATOM 835 C CA . ALA A 1 110 ? 2.658 -7.035 13.231 1.00 98.00 110 ALA A CA 1
ATOM 836 C C . ALA A 1 110 ? 2.080 -6.681 14.611 1.00 98.00 110 ALA A C 1
ATOM 838 O O . ALA A 1 110 ? 2.793 -6.193 15.485 1.00 98.00 110 ALA A O 1
ATOM 839 N N . LEU A 1 111 ? 0.769 -6.873 14.772 1.00 98.06 111 LEU A N 1
ATOM 840 C CA . LEU A 1 111 ? 0.118 -6.782 16.076 1.00 98.06 111 LEU A CA 1
ATOM 841 C C . LEU A 1 111 ? 0.271 -8.136 16.768 1.00 98.06 111 LEU A C 1
ATOM 843 O O . LEU A 1 111 ? -0.370 -9.105 16.357 1.00 98.06 111 LEU A O 1
ATOM 847 N N . GLU A 1 112 ? 1.152 -8.202 17.759 1.00 97.19 112 GLU A N 1
ATOM 848 C CA . GLU A 1 112 ? 1.525 -9.444 18.432 1.00 97.19 112 GLU A CA 1
ATOM 849 C C . GLU A 1 112 ? 0.648 -9.701 19.662 1.00 97.19 112 GLU A C 1
ATOM 851 O O . GLU A 1 112 ? -0.011 -8.802 20.181 1.00 97.19 112 GLU A O 1
ATOM 856 N N . VAL A 1 113 ? 0.657 -10.935 20.175 1.00 95.81 113 VAL A N 1
ATOM 857 C CA . VAL A 1 113 ? -0.143 -11.314 21.359 1.00 95.81 113 VAL A CA 1
ATOM 858 C C . VAL A 1 113 ? 0.199 -10.454 22.579 1.00 95.81 113 VAL A C 1
ATOM 860 O O . VAL A 1 113 ? -0.696 -10.095 23.337 1.00 95.81 113 VAL A O 1
ATOM 863 N N . SER A 1 114 ? 1.467 -10.069 22.744 1.00 96.44 114 SER A N 1
ATOM 864 C CA . SER A 1 114 ? 1.908 -9.187 23.832 1.00 96.44 114 SER A CA 1
ATOM 865 C C . SER A 1 114 ? 1.324 -7.775 23.758 1.00 96.44 114 SER A C 1
ATOM 867 O O . SER A 1 114 ? 1.284 -7.089 24.769 1.00 96.44 114 SER A O 1
ATOM 869 N N . ASP A 1 115 ? 0.869 -7.328 22.584 1.00 97.62 115 ASP A N 1
ATOM 870 C CA . ASP A 1 115 ? 0.205 -6.027 22.428 1.00 97.62 115 ASP A CA 1
ATOM 871 C C . ASP A 1 115 ? -1.275 -6.073 22.848 1.00 97.62 115 ASP A C 1
ATOM 873 O O . ASP A 1 115 ? -1.953 -5.047 22.859 1.00 97.62 115 ASP A O 1
ATOM 877 N N . LEU A 1 116 ? -1.796 -7.268 23.149 1.00 98.25 116 LEU A N 1
ATOM 878 C CA . LEU A 1 116 ? -3.201 -7.515 23.471 1.00 98.25 116 LEU A CA 1
ATOM 879 C C . LEU A 1 116 ? -3.436 -7.755 24.967 1.00 98.25 116 LEU A C 1
ATOM 881 O O . LEU A 1 116 ? -4.558 -8.083 25.343 1.00 98.25 116 LEU A O 1
ATOM 885 N N . THR A 1 117 ? -2.409 -7.612 25.807 1.00 97.25 117 THR A N 1
ATOM 886 C CA . THR A 1 117 ? -2.461 -7.937 27.245 1.00 97.25 117 THR A CA 1
ATOM 887 C C . THR A 1 117 ? -2.471 -6.719 28.170 1.00 97.25 117 THR A C 1
ATOM 889 O O . THR A 1 117 ? -2.393 -6.883 29.386 1.00 97.25 117 THR A O 1
ATOM 892 N N . ASP A 1 118 ? -2.578 -5.511 27.613 1.00 96.31 118 ASP A N 1
ATOM 893 C CA . ASP A 1 118 ? -2.703 -4.257 28.363 1.00 96.31 118 ASP A CA 1
ATOM 894 C C . ASP A 1 118 ? -4.164 -3.773 28.426 1.00 96.31 118 ASP A C 1
ATOM 896 O O . ASP A 1 118 ? -5.033 -4.200 27.659 1.00 96.31 118 ASP A O 1
ATOM 900 N N . ASP A 1 119 ? -4.452 -2.826 29.326 1.00 95.69 119 ASP A N 1
ATOM 901 C CA . ASP A 1 119 ? -5.768 -2.175 29.421 1.00 95.69 119 ASP A CA 1
ATOM 902 C C . ASP A 1 119 ? -6.083 -1.287 28.202 1.00 95.69 119 ASP A C 1
ATOM 904 O O . ASP A 1 119 ? -7.231 -0.889 27.994 1.00 95.69 119 ASP A O 1
ATOM 908 N N . THR A 1 120 ? -5.077 -0.997 27.376 1.00 97.81 120 THR A N 1
ATOM 909 C CA . THR A 1 120 ? -5.182 -0.229 26.137 1.00 97.81 120 THR A CA 1
ATOM 910 C C . THR A 1 120 ? -4.572 -0.991 24.970 1.00 97.81 120 THR A C 1
ATOM 912 O O . THR A 1 120 ? -3.625 -1.751 25.132 1.00 97.81 120 THR A O 1
ATOM 915 N N . VAL A 1 121 ? -5.108 -0.771 23.771 1.00 98.38 121 VAL A N 1
ATOM 916 C CA . VAL A 1 121 ? -4.575 -1.354 22.534 1.00 98.38 121 VAL A CA 1
ATOM 917 C C . VAL A 1 121 ? -4.590 -0.319 21.418 1.00 98.38 121 VAL A C 1
ATOM 919 O O . VAL A 1 121 ? -5.545 0.449 21.282 1.00 98.38 121 VAL A O 1
ATOM 922 N N . THR A 1 122 ? -3.522 -0.285 20.619 1.00 98.06 122 THR A N 1
ATOM 923 C CA . THR A 1 122 ? -3.403 0.584 19.439 1.00 98.06 122 THR A CA 1
ATOM 924 C C . THR A 1 122 ? -3.035 -0.238 18.214 1.00 98.06 122 THR A C 1
ATOM 926 O O . THR A 1 122 ? -2.094 -1.027 18.257 1.00 98.06 122 THR A O 1
ATOM 929 N N . PHE A 1 123 ? -3.768 -0.050 17.119 1.00 98.50 123 PHE A N 1
ATOM 930 C CA . PHE A 1 123 ? -3.590 -0.820 15.890 1.00 98.50 123 PHE A CA 1
ATOM 931 C C . PHE A 1 123 ? -4.205 -0.106 14.676 1.00 98.50 123 PHE A C 1
ATOM 933 O O . PHE A 1 123 ? -4.821 0.956 14.795 1.00 98.50 123 PHE A O 1
ATOM 940 N N . TYR A 1 124 ? -4.058 -0.721 13.503 1.00 98.69 124 TYR A N 1
ATOM 941 C CA . TYR A 1 124 ? -4.689 -0.315 12.248 1.00 98.69 124 TYR A CA 1
ATOM 942 C C . TYR A 1 124 ? -5.328 -1.527 11.578 1.00 98.69 124 TYR A C 1
ATOM 944 O O . TYR A 1 124 ? -4.693 -2.581 11.503 1.00 98.69 124 TYR A O 1
ATOM 952 N N . TRP A 1 125 ? -6.526 -1.371 11.016 1.00 98.62 125 TRP A N 1
ATOM 953 C CA . TRP A 1 125 ? -7.007 -2.286 9.978 1.00 98.62 125 TRP A CA 1
ATOM 954 C C . TRP A 1 125 ? -6.418 -1.888 8.627 1.00 98.62 125 TRP A C 1
ATOM 956 O O . TRP A 1 125 ? -6.375 -0.705 8.293 1.00 98.62 125 TRP A O 1
ATOM 966 N N . ILE A 1 126 ? -5.967 -2.872 7.850 1.00 98.38 126 ILE A N 1
ATOM 967 C CA . ILE A 1 126 ? -5.384 -2.662 6.509 1.00 98.38 126 ILE A CA 1
ATOM 968 C C . ILE A 1 126 ? -6.268 -3.206 5.385 1.00 98.38 126 ILE A C 1
ATOM 970 O O . ILE A 1 126 ? -5.901 -3.157 4.213 1.00 98.38 126 ILE A O 1
ATOM 974 N N . ASP A 1 127 ? -7.435 -3.722 5.755 1.00 98.06 127 ASP A N 1
ATOM 975 C CA . ASP A 1 127 ? -8.460 -4.192 4.842 1.00 98.06 127 ASP A CA 1
ATOM 976 C C . ASP A 1 127 ? -9.847 -3.773 5.332 1.00 98.06 127 ASP A C 1
ATOM 978 O O . ASP A 1 127 ? -10.003 -3.388 6.492 1.00 98.06 127 ASP A O 1
ATOM 982 N N . GLY A 1 128 ? -10.830 -3.833 4.437 1.00 96.94 128 GLY A N 1
ATOM 983 C CA . GLY A 1 128 ? -12.231 -3.647 4.774 1.00 96.94 128 GLY A CA 1
ATOM 984 C C . GLY A 1 128 ? -12.875 -4.914 5.323 1.00 96.94 128 GLY A C 1
ATOM 985 O O . GLY A 1 128 ? -12.331 -6.013 5.225 1.00 96.94 128 GLY A O 1
ATOM 986 N N . GLY A 1 129 ? -14.063 -4.751 5.885 1.00 96.88 129 GLY A N 1
ATOM 987 C CA . GLY A 1 129 ? -14.896 -5.853 6.337 1.00 96.88 129 GLY A CA 1
ATOM 988 C C . GLY A 1 129 ? -16.055 -5.360 7.188 1.00 96.88 129 GLY A C 1
ATOM 989 O O . GLY A 1 129 ? -15.966 -4.316 7.830 1.00 96.88 129 GLY A O 1
ATOM 990 N N . GLU A 1 130 ? -17.135 -6.126 7.188 1.00 96.44 130 GLU A N 1
ATOM 991 C CA . GLU A 1 130 ? -18.340 -5.843 7.964 1.00 96.44 130 GLU A CA 1
ATOM 992 C C . GLU A 1 130 ? -18.361 -6.697 9.231 1.00 96.44 130 GLU A C 1
ATOM 994 O O . GLU A 1 130 ? -17.868 -7.829 9.237 1.00 96.44 130 GLU A O 1
ATOM 999 N N . ASN A 1 131 ? -18.974 -6.177 10.293 1.00 95.56 131 ASN A N 1
ATOM 1000 C CA . ASN A 1 131 ? -19.166 -6.877 11.562 1.00 95.56 131 ASN A CA 1
ATOM 1001 C C . ASN A 1 131 ? -17.870 -7.480 12.142 1.00 95.56 131 ASN A C 1
ATOM 1003 O O . ASN A 1 131 ? -17.865 -8.581 12.698 1.00 95.56 131 ASN A O 1
ATOM 1007 N N . ILE A 1 132 ? -16.751 -6.762 12.019 1.00 97.31 132 ILE A N 1
ATOM 1008 C CA . ILE A 1 132 ? -15.468 -7.173 12.585 1.00 97.31 132 ILE A CA 1
ATOM 1009 C C . ILE A 1 132 ? -15.553 -7.079 14.110 1.00 97.31 132 ILE A C 1
ATOM 1011 O O . ILE A 1 132 ? -15.680 -5.993 14.674 1.00 97.31 132 ILE A O 1
ATOM 1015 N N . GLY A 1 133 ? -15.457 -8.226 14.781 1.00 96.44 133 GLY A N 1
ATOM 1016 C CA . GLY A 1 133 ? -15.529 -8.299 16.237 1.00 96.44 133 GLY A CA 1
ATOM 1017 C C . GLY A 1 133 ? -14.297 -7.710 16.927 1.00 96.44 133 GLY A C 1
ATOM 1018 O O . GLY A 1 133 ? -13.156 -8.062 16.608 1.00 96.44 133 GLY A O 1
ATOM 1019 N N . VAL A 1 134 ? -14.543 -6.859 17.921 1.00 97.88 134 VAL A N 1
ATOM 1020 C CA . VAL A 1 134 ? -13.558 -6.381 18.893 1.00 97.88 134 VAL A CA 1
ATOM 1021 C C . VAL A 1 134 ? -14.075 -6.706 20.287 1.00 97.88 134 VAL A C 1
ATOM 1023 O O . VAL A 1 134 ? -15.148 -6.250 20.681 1.00 97.88 134 VAL A O 1
ATOM 1026 N N . ALA A 1 135 ? -13.310 -7.489 21.037 1.00 97.50 135 ALA A N 1
ATOM 1027 C CA . ALA A 1 135 ? -13.647 -7.880 22.396 1.00 97.50 135 ALA A CA 1
ATOM 1028 C C . ALA A 1 135 ? -12.514 -7.548 23.367 1.00 97.50 135 ALA A C 1
ATOM 1030 O O . ALA A 1 135 ? -11.335 -7.582 23.009 1.00 97.50 135 ALA A O 1
ATOM 1031 N N . TYR A 1 136 ? -12.902 -7.251 24.599 1.00 98.31 136 TYR A N 1
ATOM 1032 C CA . TYR A 1 136 ? -12.016 -7.013 25.725 1.00 98.31 136 TYR A CA 1
ATOM 1033 C C . TYR A 1 136 ? -12.494 -7.836 26.914 1.00 98.31 136 TYR A C 1
ATOM 1035 O O . TYR A 1 136 ? -13.673 -7.778 27.267 1.00 98.31 136 TYR A O 1
ATOM 1043 N N . GLU A 1 137 ? -11.579 -8.569 27.533 1.00 98.31 137 GLU A N 1
ATOM 1044 C CA . GLU A 1 137 ? -11.803 -9.325 28.756 1.00 98.31 137 GLU A CA 1
ATOM 1045 C C . GLU A 1 137 ? -10.902 -8.791 29.875 1.00 98.31 137 GLU A C 1
ATOM 1047 O O . GLU A 1 137 ? -9.705 -8.570 29.686 1.00 98.31 137 GLU A O 1
ATOM 1052 N N . ALA A 1 138 ? -11.492 -8.595 31.051 1.00 97.69 138 ALA A N 1
ATOM 1053 C CA . ALA A 1 138 ? -10.809 -8.255 32.287 1.00 97.69 138 ALA A CA 1
ATOM 1054 C C . ALA A 1 138 ? -10.994 -9.386 33.305 1.00 97.69 138 ALA A C 1
ATOM 1056 O O . ALA A 1 138 ? -12.116 -9.830 33.553 1.00 97.69 138 ALA A O 1
ATOM 1057 N N . SER A 1 139 ? -9.902 -9.816 33.933 1.00 96.25 139 SER A N 1
ATOM 1058 C CA . SER A 1 139 ? -9.937 -10.751 35.060 1.00 96.25 139 SER A CA 1
ATOM 1059 C C . SER A 1 139 ? -10.035 -9.982 36.373 1.00 96.25 139 SER A C 1
ATOM 1061 O O . SER A 1 139 ? -9.118 -9.246 36.732 1.00 96.25 139 SER A O 1
ATOM 1063 N N . ILE A 1 140 ? -11.141 -10.145 37.098 1.00 92.69 140 ILE A N 1
ATOM 1064 C CA . ILE A 1 140 ? -11.405 -9.453 38.366 1.00 92.69 140 ILE A CA 1
ATOM 1065 C C . ILE A 1 140 ? -11.727 -10.511 39.415 1.00 92.69 140 ILE A C 1
ATOM 1067 O O . ILE A 1 140 ? -12.656 -11.299 39.246 1.00 92.69 140 ILE A O 1
ATOM 1071 N N . HIS A 1 141 ? -10.927 -10.566 40.482 1.00 87.62 141 HIS A N 1
ATOM 1072 C CA . HIS A 1 141 ? -10.998 -11.626 41.498 1.00 87.62 141 HIS A CA 1
ATOM 1073 C C . HIS A 1 141 ? -10.954 -13.051 40.904 1.00 87.62 141 HIS A C 1
ATOM 1075 O O . HIS A 1 141 ? -11.641 -13.956 41.374 1.00 87.62 141 HIS A O 1
ATOM 1081 N N . GLY A 1 142 ? -10.161 -13.247 39.843 1.00 86.00 142 GLY A N 1
ATOM 1082 C CA . GLY A 1 142 ? -10.028 -14.533 39.147 1.00 86.00 142 GLY A CA 1
ATOM 1083 C C . GLY A 1 142 ? -11.219 -14.921 38.261 1.00 86.00 142 GLY A C 1
ATOM 1084 O O . GLY A 1 142 ? -11.233 -16.032 37.735 1.00 86.00 142 GLY A O 1
ATOM 1085 N N . LEU A 1 143 ? -12.206 -14.036 38.085 1.00 89.25 143 LEU A N 1
ATOM 1086 C CA . LEU A 1 143 ? -13.357 -14.249 37.208 1.00 89.25 143 LEU A CA 1
ATOM 1087 C C . LEU A 1 143 ? -13.261 -13.370 35.951 1.00 89.25 143 LEU A C 1
ATOM 1089 O O . LEU A 1 143 ? -12.896 -12.197 36.067 1.00 89.25 143 LEU A O 1
ATOM 1093 N N . PRO A 1 144 ? -13.615 -13.897 34.766 1.00 94.12 144 PRO A N 1
ATOM 1094 C CA . PRO A 1 144 ? -13.598 -13.129 33.530 1.00 94.12 144 PRO A CA 1
ATOM 1095 C C . PRO A 1 144 ? -14.858 -12.267 33.389 1.00 94.12 144 PRO A C 1
ATOM 1097 O O . PRO A 1 144 ? -15.984 -12.734 33.580 1.00 94.12 144 PRO A O 1
ATOM 1100 N N . PHE A 1 145 ? -14.664 -11.013 32.992 1.00 94.75 145 PHE A N 1
ATOM 1101 C CA . PHE A 1 145 ? -15.718 -10.086 32.596 1.00 94.75 145 PHE A CA 1
ATOM 1102 C C . PHE A 1 145 ? -15.380 -9.514 31.225 1.00 94.75 145 PHE A C 1
ATOM 1104 O O . PHE A 1 145 ? -14.290 -8.980 31.037 1.00 94.75 145 PHE A O 1
ATOM 1111 N N . ALA A 1 146 ? -16.312 -9.595 30.278 1.00 95.50 146 ALA A N 1
ATOM 1112 C CA . ALA A 1 146 ? -16.047 -9.235 28.893 1.00 95.50 146 ALA A CA 1
ATOM 1113 C C . ALA A 1 146 ? -17.017 -8.181 28.353 1.00 95.50 146 ALA A C 1
ATOM 1115 O O . ALA A 1 146 ? -18.183 -8.115 28.745 1.00 95.50 146 ALA A O 1
ATOM 1116 N N . ALA A 1 147 ? -16.520 -7.394 27.405 1.00 95.94 147 ALA A N 1
ATOM 1117 C CA . ALA A 1 147 ? -17.295 -6.517 26.542 1.00 95.94 147 ALA A CA 1
ATOM 1118 C C . ALA A 1 147 ? -16.934 -6.797 25.083 1.00 95.94 147 ALA A C 1
ATOM 1120 O O . ALA A 1 147 ? -15.793 -7.144 24.776 1.00 95.94 147 ALA A O 1
ATOM 1121 N N . ALA A 1 148 ? -17.902 -6.633 24.185 1.00 95.81 148 ALA A N 1
ATOM 1122 C CA . ALA A 1 148 ? -17.699 -6.814 22.757 1.00 95.81 148 ALA A CA 1
ATOM 1123 C C . ALA A 1 148 ? -18.488 -5.779 21.954 1.00 95.81 148 ALA A C 1
ATOM 1125 O O . ALA A 1 148 ? -19.613 -5.412 22.310 1.00 95.81 148 ALA A O 1
ATOM 1126 N N . VAL A 1 149 ? -17.883 -5.335 20.858 1.00 95.94 149 VAL A N 1
ATOM 1127 C CA . VAL A 1 149 ? -18.481 -4.457 19.854 1.00 95.94 149 VAL A CA 1
ATOM 1128 C C . VAL A 1 149 ? -18.139 -4.980 18.465 1.00 95.94 149 VAL A C 1
ATOM 1130 O O . VAL A 1 149 ? -17.093 -5.598 18.264 1.00 95.94 149 VAL A O 1
ATOM 1133 N N . ASN A 1 150 ? -19.019 -4.710 17.508 1.00 95.88 150 ASN A N 1
ATOM 1134 C CA . ASN A 1 150 ? -18.743 -4.937 16.096 1.00 95.88 150 ASN A CA 1
ATOM 1135 C C . ASN A 1 150 ? -18.351 -3.622 15.423 1.00 95.88 150 ASN A C 1
ATOM 1137 O O . ASN A 1 150 ? -18.906 -2.562 15.736 1.00 95.88 150 ASN A O 1
ATOM 1141 N N . CYS A 1 151 ? -17.406 -3.709 14.493 1.00 96.00 151 CYS A N 1
ATOM 1142 C CA . CYS A 1 151 ? -16.921 -2.589 13.703 1.00 96.00 151 CYS A CA 1
ATOM 1143 C C . CYS A 1 151 ? -17.083 -2.878 12.209 1.00 96.00 151 CYS A C 1
ATOM 1145 O O . CYS A 1 151 ? -16.780 -3.980 11.754 1.00 96.00 151 CYS A O 1
ATOM 1147 N N . ASP A 1 152 ? -17.472 -1.860 11.451 1.00 97.06 152 ASP A N 1
ATOM 1148 C CA . ASP A 1 152 ? -17.496 -1.892 9.993 1.00 97.06 152 ASP A CA 1
ATOM 1149 C C . ASP A 1 152 ? -16.319 -1.066 9.473 1.00 97.06 152 ASP A C 1
ATOM 1151 O O . ASP A 1 152 ? -16.196 0.130 9.752 1.00 97.06 152 ASP A O 1
ATOM 1155 N N . VAL A 1 153 ? -15.410 -1.716 8.749 1.00 97.94 153 VAL A N 1
ATOM 1156 C CA . VAL A 1 153 ? -14.252 -1.077 8.124 1.00 97.94 153 VAL A CA 1
ATOM 1157 C C . VAL A 1 153 ? -14.551 -0.909 6.641 1.00 97.94 153 VAL A C 1
ATOM 1159 O O . VAL A 1 153 ? -14.482 -1.851 5.852 1.00 97.94 153 VAL A O 1
ATOM 1162 N N . GLU A 1 154 ? -14.886 0.312 6.254 1.00 98.25 154 GLU A N 1
ATOM 1163 C CA . GLU A 1 154 ? -15.330 0.654 4.910 1.00 98.25 154 GLU A CA 1
ATOM 1164 C C . GLU A 1 154 ? -14.129 0.972 4.026 1.00 98.25 154 GLU A C 1
ATOM 1166 O O . GLU A 1 154 ? -13.527 2.048 4.076 1.00 98.25 154 GLU A O 1
ATOM 1171 N N . ARG A 1 155 ? -13.741 -0.013 3.222 1.00 98.12 155 ARG A N 1
ATOM 1172 C CA . ARG A 1 155 ? -12.652 0.120 2.258 1.00 98.12 155 ARG A CA 1
ATOM 1173 C C . ARG A 1 155 ? -13.150 0.848 1.002 1.00 98.12 155 ARG A C 1
ATOM 1175 O O . ARG A 1 155 ? -14.192 0.458 0.481 1.00 98.12 155 ARG A O 1
ATOM 1182 N N . PRO A 1 156 ? -12.411 1.849 0.483 1.00 98.62 156 PRO A N 1
ATOM 1183 C CA . PRO A 1 156 ? -12.715 2.438 -0.818 1.00 98.62 156 PRO A CA 1
ATOM 1184 C C . PRO A 1 156 ? -12.760 1.382 -1.924 1.00 98.62 156 PRO A C 1
ATOM 1186 O O . PRO A 1 156 ? -11.898 0.499 -1.976 1.00 98.62 156 PRO A O 1
ATOM 1189 N N . ASP A 1 157 ? -13.728 1.506 -2.828 1.00 98.50 157 ASP A N 1
ATOM 1190 C CA . ASP A 1 157 ? -13.725 0.719 -4.058 1.00 98.50 157 ASP A CA 1
ATOM 1191 C C . ASP A 1 157 ? -12.726 1.320 -5.048 1.00 98.50 157 ASP A C 1
ATOM 1193 O O . ASP A 1 157 ? -12.538 2.539 -5.098 1.00 98.50 157 ASP A O 1
ATOM 1197 N N . ALA A 1 158 ? -12.050 0.467 -5.811 1.00 98.62 158 ALA A N 1
ATOM 1198 C CA . ALA A 1 158 ? -10.992 0.905 -6.704 1.00 98.62 158 ALA A CA 1
ATOM 1199 C C . ALA A 1 158 ? -10.883 0.060 -7.970 1.00 98.62 158 ALA A C 1
ATOM 1201 O O . ALA A 1 158 ? -10.862 -1.179 -7.935 1.00 98.62 158 ALA A O 1
ATOM 1202 N N . ALA A 1 159 ? -10.642 0.760 -9.074 1.00 98.62 159 ALA A N 1
ATOM 1203 C CA . ALA A 1 159 ? -10.192 0.221 -10.344 1.00 98.62 159 ALA A CA 1
ATOM 1204 C C . ALA A 1 159 ? -8.793 0.766 -10.673 1.00 98.62 159 ALA A C 1
ATOM 1206 O O . ALA A 1 159 ? -8.483 1.923 -10.406 1.00 98.62 159 ALA A O 1
ATOM 1207 N N . LEU A 1 160 ? -7.941 -0.081 -11.251 1.00 98.75 160 LEU A N 1
ATOM 1208 C CA . LEU A 1 160 ? -6.628 0.298 -11.776 1.00 98.75 160 LEU A CA 1
ATOM 1209 C C . LEU A 1 160 ? -6.437 -0.390 -13.122 1.00 98.75 160 LEU A C 1
ATOM 1211 O O . LEU A 1 160 ? -6.452 -1.622 -13.200 1.00 98.75 160 LEU A O 1
ATOM 1215 N N . THR A 1 161 ? -6.253 0.408 -14.163 1.00 98.56 161 THR A N 1
ATOM 1216 C CA . THR A 1 161 ? -6.013 -0.056 -15.531 1.00 98.56 161 THR A CA 1
ATOM 1217 C C . THR A 1 161 ? -4.668 0.446 -16.033 1.00 98.56 161 THR A C 1
ATOM 1219 O O . THR A 1 161 ? -4.097 1.383 -15.469 1.00 98.56 161 THR A O 1
ATOM 1222 N N . SER A 1 162 ? -4.145 -0.197 -17.077 1.00 98.31 162 SER A N 1
ATOM 1223 C CA . SER A 1 162 ? -2.929 0.254 -17.740 1.00 98.31 162 SER A CA 1
ATOM 1224 C C . SER A 1 162 ? -3.050 0.206 -19.257 1.00 98.31 162 SER A C 1
ATOM 1226 O O . SER A 1 162 ? -3.780 -0.618 -19.812 1.00 98.31 162 SER A O 1
ATOM 1228 N N . VAL A 1 163 ? -2.315 1.101 -19.912 1.00 97.88 163 VAL A N 1
ATOM 1229 C CA . VAL A 1 163 ? -2.148 1.139 -21.364 1.00 97.88 163 VAL A CA 1
ATOM 1230 C C . VAL A 1 163 ? -0.662 1.247 -21.671 1.00 97.88 163 VAL A C 1
ATOM 1232 O O . VAL A 1 163 ? 0.004 2.174 -21.217 1.00 97.88 163 VAL A O 1
ATOM 1235 N N . THR A 1 164 ? -0.130 0.294 -22.425 1.00 97.75 164 THR A N 1
ATOM 1236 C CA . THR A 1 164 ? 1.269 0.267 -22.855 1.00 97.75 164 THR A CA 1
ATOM 1237 C C . THR A 1 164 ? 1.457 0.987 -24.185 1.00 97.75 164 THR A C 1
ATOM 1239 O O . THR A 1 164 ? 0.502 1.175 -24.941 1.00 97.75 164 THR A O 1
ATOM 1242 N N . THR A 1 165 ? 2.693 1.403 -24.466 1.00 97.25 165 THR A N 1
ATOM 1243 C CA . THR A 1 165 ? 3.046 2.152 -25.679 1.00 97.25 165 THR A CA 1
ATOM 1244 C C . THR A 1 165 ? 2.517 1.479 -26.960 1.00 97.25 165 THR A C 1
ATOM 1246 O O . THR A 1 165 ? 2.613 0.257 -27.094 1.00 97.25 165 THR A O 1
ATOM 1249 N N . PRO A 1 166 ? 1.990 2.243 -27.937 1.00 95.44 166 PRO A N 1
ATOM 1250 C CA . PRO A 1 166 ? 1.567 1.700 -29.230 1.00 95.44 166 PRO A CA 1
ATOM 1251 C C . PRO A 1 166 ? 2.741 1.466 -30.197 1.00 95.44 166 PRO A C 1
ATOM 1253 O O . PRO A 1 166 ? 2.531 1.019 -31.326 1.00 95.44 166 PRO A O 1
ATOM 1256 N N . LEU A 1 167 ? 3.971 1.820 -29.806 1.00 95.06 167 LEU A N 1
ATOM 1257 C CA . LEU A 1 167 ? 5.150 1.699 -30.658 1.00 95.06 167 LEU A CA 1
ATOM 1258 C C . LEU A 1 167 ? 5.488 0.235 -30.970 1.00 95.06 167 LEU A C 1
ATOM 1260 O O . LEU A 1 167 ? 5.438 -0.636 -30.105 1.00 95.06 167 LEU A O 1
ATOM 1264 N N . ASN A 1 168 ? 5.910 -0.010 -32.212 1.00 92.62 168 ASN A N 1
ATOM 1265 C CA . ASN A 1 168 ? 6.418 -1.300 -32.666 1.00 92.62 168 ASN A CA 1
ATOM 1266 C C . ASN A 1 168 ? 7.771 -1.109 -33.387 1.00 92.62 168 ASN A C 1
ATOM 1268 O O . ASN A 1 168 ? 7.786 -0.526 -34.475 1.00 92.62 168 ASN A O 1
ATOM 1272 N N . PRO A 1 169 ? 8.902 -1.563 -32.814 1.00 93.75 169 PRO A N 1
ATOM 1273 C CA . PRO A 1 169 ? 9.018 -2.240 -31.519 1.00 93.75 169 PRO A CA 1
ATOM 1274 C C . PRO A 1 169 ? 8.768 -1.294 -30.324 1.00 93.75 169 PRO A C 1
ATOM 1276 O O . PRO A 1 169 ? 9.038 -0.093 -30.433 1.00 93.75 169 PRO A O 1
ATOM 1279 N N . PRO A 1 170 ? 8.294 -1.816 -29.175 1.00 95.88 170 PRO A N 1
ATOM 1280 C CA . PRO A 1 170 ? 8.000 -1.007 -27.990 1.00 95.88 170 PRO A CA 1
ATOM 1281 C C . PRO A 1 170 ? 9.261 -0.485 -27.296 1.00 95.88 170 PRO A C 1
ATOM 1283 O O . PRO A 1 170 ? 9.202 0.499 -26.562 1.00 95.88 170 PRO A O 1
ATOM 1286 N N . ILE A 1 171 ? 10.409 -1.132 -27.518 1.00 97.19 171 ILE A N 1
ATOM 1287 C CA . ILE A 1 171 ? 11.700 -0.727 -26.968 1.00 97.19 171 ILE A CA 1
ATOM 1288 C C . ILE A 1 171 ? 12.608 -0.341 -28.130 1.00 97.19 171 ILE A C 1
ATOM 1290 O O . ILE A 1 171 ? 12.760 -1.074 -29.109 1.00 97.19 171 ILE A O 1
ATOM 1294 N N . SER A 1 172 ? 13.197 0.851 -28.059 1.00 95.69 172 SER A N 1
ATOM 1295 C CA . SER A 1 172 ? 14.002 1.368 -29.168 1.00 95.69 172 SER A CA 1
ATOM 1296 C C . SER A 1 172 ? 15.129 2.293 -28.722 1.00 95.69 172 SER A C 1
ATOM 1298 O O . SER A 1 172 ? 15.095 2.870 -27.631 1.00 95.69 172 SER A O 1
ATOM 1300 N N . VAL A 1 173 ? 16.126 2.434 -29.602 1.00 95.25 173 VAL A N 1
ATOM 1301 C CA . VAL A 1 173 ? 17.158 3.470 -29.523 1.00 95.25 173 VAL A CA 1
ATOM 1302 C C . VAL A 1 173 ? 16.561 4.775 -30.037 1.00 95.25 173 VAL A C 1
ATOM 1304 O O . VAL A 1 173 ? 16.319 4.924 -31.234 1.00 95.25 173 VAL A O 1
ATOM 1307 N N . ARG A 1 174 ? 16.300 5.730 -29.141 1.00 89.44 174 ARG A N 1
ATOM 1308 C CA . ARG A 1 174 ? 15.779 7.059 -29.498 1.00 89.44 174 ARG A CA 1
ATOM 1309 C C . ARG A 1 174 ? 16.357 8.127 -28.589 1.00 89.44 174 ARG A C 1
ATOM 1311 O O . ARG A 1 174 ? 16.471 7.931 -27.380 1.00 89.44 174 ARG A O 1
ATOM 1318 N N . PHE A 1 175 ? 16.698 9.271 -29.180 1.00 88.19 175 PHE A N 1
ATOM 1319 C CA . PHE A 1 175 ? 17.170 10.458 -28.458 1.00 88.19 175 PHE A CA 1
ATOM 1320 C C . PHE A 1 175 ? 18.342 10.174 -27.499 1.00 88.19 175 PHE A C 1
ATOM 1322 O O . PHE A 1 175 ? 18.414 10.760 -26.425 1.00 88.19 175 PHE A O 1
ATOM 1329 N N . GLY A 1 176 ? 19.237 9.245 -27.864 1.00 91.62 176 GLY A N 1
ATOM 1330 C CA . GLY A 1 176 ? 20.385 8.852 -27.037 1.00 91.62 176 GLY A CA 1
ATOM 1331 C C . GLY A 1 176 ? 20.055 7.906 -25.877 1.00 91.62 176 GLY A C 1
ATOM 1332 O O . GLY A 1 176 ? 20.818 7.841 -24.919 1.00 91.62 176 GLY A O 1
ATOM 1333 N N . TYR A 1 177 ? 18.932 7.185 -25.928 1.00 95.25 177 TYR A N 1
ATOM 1334 C CA . TYR A 1 177 ? 18.525 6.214 -24.908 1.00 95.25 177 TYR A CA 1
ATOM 1335 C C . TYR A 1 177 ? 18.041 4.915 -25.541 1.00 95.25 177 TYR A C 1
ATOM 1337 O O . TYR A 1 177 ? 17.399 4.944 -26.586 1.00 95.25 177 TYR A O 1
ATOM 1345 N N . MET A 1 178 ? 18.256 3.804 -24.841 1.00 96.44 178 MET A N 1
ATOM 1346 C CA . MET A 1 178 ? 17.458 2.590 -24.988 1.00 96.44 178 MET A CA 1
ATOM 1347 C C . MET A 1 178 ? 16.313 2.700 -23.987 1.00 96.44 178 MET A C 1
ATOM 1349 O O . MET A 1 178 ? 16.573 2.780 -22.785 1.00 96.44 178 MET A O 1
ATOM 1353 N N . ARG A 1 179 ? 15.067 2.765 -24.454 1.00 95.81 179 ARG A N 1
ATOM 1354 C CA . ARG A 1 179 ? 13.910 3.026 -23.583 1.00 95.81 179 ARG A CA 1
ATOM 1355 C C . ARG A 1 179 ? 12.672 2.255 -24.009 1.00 95.81 179 ARG A C 1
ATOM 1357 O O . ARG A 1 179 ? 12.527 1.942 -25.191 1.00 95.81 179 ARG A O 1
ATOM 1364 N N . TYR A 1 180 ? 11.791 2.003 -23.048 1.00 97.19 180 TYR A N 1
ATOM 1365 C CA . TYR A 1 180 ? 10.448 1.490 -23.278 1.00 97.19 180 TYR A CA 1
ATOM 1366 C C . TYR A 1 180 ? 9.492 2.650 -23.573 1.00 97.19 180 TYR A C 1
ATOM 1368 O O . TYR A 1 180 ? 9.296 3.526 -22.732 1.00 97.19 180 TYR A O 1
ATOM 1376 N N . GLY A 1 181 ? 8.933 2.676 -24.782 1.00 96.38 181 GLY A N 1
ATOM 1377 C CA . GLY A 1 181 ? 8.155 3.796 -25.304 1.00 96.38 181 GLY A CA 1
ATOM 1378 C C . GLY A 1 181 ? 9.017 4.989 -25.728 1.00 96.38 181 GLY A C 1
ATOM 1379 O O . GLY A 1 181 ? 10.159 4.852 -26.174 1.00 96.38 181 GLY A O 1
ATOM 1380 N N . SER A 1 182 ? 8.465 6.192 -25.616 1.00 92.62 182 SER A N 1
ATOM 1381 C CA . SER A 1 182 ? 9.132 7.454 -25.923 1.00 92.62 182 SER A CA 1
ATOM 1382 C C . SER A 1 182 ? 8.622 8.575 -25.011 1.00 92.62 182 SER A C 1
ATOM 1384 O O . SER A 1 182 ? 7.601 8.445 -24.347 1.00 92.62 182 SER A O 1
ATOM 1386 N N . SER A 1 183 ? 9.355 9.690 -24.950 1.00 85.88 183 SER A N 1
ATOM 1387 C CA . SER A 1 183 ? 8.924 10.872 -24.188 1.00 85.88 183 SER A CA 1
ATOM 1388 C C . SER A 1 183 ? 7.902 11.731 -24.943 1.00 85.88 183 SER A C 1
ATOM 1390 O O . SER A 1 183 ? 7.501 12.779 -24.439 1.00 85.88 183 SER A O 1
ATOM 1392 N N . ALA A 1 184 ? 7.520 11.344 -26.164 1.00 87.69 184 ALA A N 1
ATOM 1393 C CA . ALA A 1 184 ? 6.485 12.037 -26.913 1.00 87.69 184 ALA A CA 1
ATOM 1394 C C . ALA A 1 184 ? 5.099 11.768 -26.294 1.00 87.69 184 ALA A C 1
ATOM 1396 O O . ALA A 1 184 ? 4.864 10.689 -25.738 1.00 87.69 184 ALA A O 1
ATOM 1397 N N . PRO A 1 185 ? 4.160 12.725 -26.393 1.00 85.56 185 PRO A N 1
ATOM 1398 C CA . PRO A 1 185 ? 2.793 12.509 -25.938 1.00 85.56 185 PRO A CA 1
ATOM 1399 C C . PRO A 1 185 ? 2.169 11.265 -26.583 1.00 85.56 185 PRO A C 1
ATOM 1401 O O . PRO A 1 185 ? 2.218 11.118 -27.802 1.00 85.56 185 PRO A O 1
ATOM 1404 N N . ASN A 1 186 ? 1.539 10.412 -25.771 1.00 85.62 186 ASN A N 1
ATOM 1405 C CA . ASN A 1 186 ? 0.879 9.162 -26.175 1.00 85.62 186 ASN A CA 1
ATOM 1406 C C . ASN A 1 186 ? 1.819 8.053 -26.677 1.00 85.62 186 ASN A C 1
ATOM 1408 O O . ASN A 1 186 ? 1.349 7.037 -27.186 1.00 85.62 186 ASN A O 1
ATOM 1412 N N . GLU A 1 187 ? 3.130 8.220 -26.513 1.00 94.19 187 GLU A N 1
ATOM 1413 C CA . GLU A 1 187 ? 4.121 7.184 -26.808 1.00 94.19 187 GLU A CA 1
ATOM 1414 C C . GLU A 1 187 ? 4.827 6.669 -25.548 1.00 94.19 187 GLU A C 1
ATOM 1416 O O . GLU A 1 187 ? 5.709 5.814 -25.667 1.00 94.19 187 GLU A O 1
ATOM 1421 N N . GLN A 1 188 ? 4.448 7.149 -24.355 1.00 96.06 188 GLN A N 1
ATOM 1422 C CA . GLN A 1 188 ? 5.035 6.717 -23.083 1.00 96.06 188 GLN A CA 1
ATOM 1423 C C . GLN A 1 188 ? 4.986 5.194 -22.935 1.00 96.06 188 GLN A C 1
ATOM 1425 O O . GLN A 1 188 ? 4.040 4.554 -23.397 1.00 96.06 188 GLN A O 1
ATOM 1430 N N . GLY A 1 189 ? 6.011 4.619 -22.299 1.00 97.12 189 GLY A N 1
ATOM 1431 C CA . GLY A 1 189 ? 6.161 3.167 -22.143 1.00 97.12 189 GLY A CA 1
ATOM 1432 C C . GLY A 1 189 ? 4.916 2.512 -21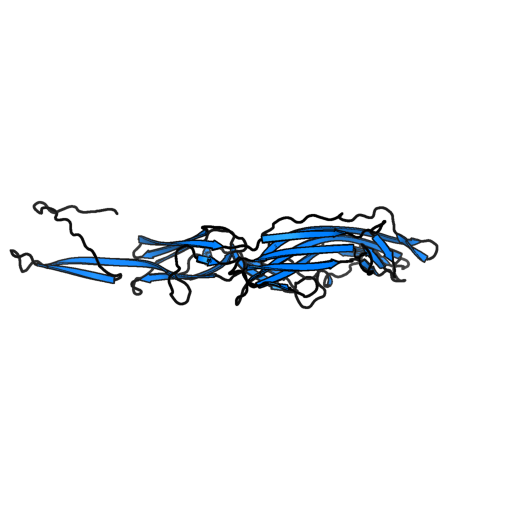.555 1.00 97.12 189 GLY A C 1
ATOM 1433 O O . GLY A 1 189 ? 4.376 1.561 -22.122 1.00 97.12 189 GLY A O 1
ATOM 1434 N N . ILE A 1 190 ? 4.415 3.074 -20.461 1.00 98.06 190 ILE A N 1
ATOM 1435 C CA . ILE A 1 190 ? 3.165 2.654 -19.837 1.00 98.06 190 ILE A CA 1
ATOM 1436 C C . ILE A 1 190 ? 2.451 3.850 -19.208 1.00 98.06 190 ILE A C 1
ATOM 1438 O O . ILE A 1 190 ? 3.081 4.774 -18.695 1.00 98.06 190 ILE A O 1
ATOM 1442 N N . ARG A 1 191 ? 1.122 3.829 -19.252 1.00 97.44 191 ARG A N 1
ATOM 1443 C CA . ARG A 1 191 ? 0.223 4.707 -18.505 1.00 97.44 191 ARG A CA 1
ATOM 1444 C C . ARG A 1 191 ? -0.602 3.863 -17.546 1.00 97.44 191 ARG A C 1
ATOM 1446 O O . ARG A 1 191 ? -1.079 2.799 -17.933 1.00 97.44 191 ARG A O 1
ATOM 1453 N N . TRP A 1 192 ? -0.813 4.370 -16.342 1.00 98.25 192 TRP A N 1
ATOM 1454 C CA . TRP A 1 192 ? -1.741 3.824 -15.362 1.00 98.25 192 TRP A CA 1
ATOM 1455 C C . TRP A 1 192 ? -2.836 4.832 -15.069 1.00 98.25 192 TRP A C 1
ATOM 1457 O O . TRP A 1 192 ? -2.565 6.023 -14.902 1.00 98.25 192 TRP A O 1
ATOM 1467 N N . ASP A 1 193 ? -4.059 4.330 -14.968 1.00 98.31 193 ASP A N 1
ATOM 1468 C CA . ASP A 1 193 ? -5.242 5.109 -14.635 1.00 98.31 193 ASP A CA 1
ATOM 1469 C C . ASP A 1 193 ? -5.983 4.405 -13.500 1.00 98.31 193 ASP A C 1
ATOM 1471 O O . ASP A 1 193 ? -6.440 3.265 -13.650 1.00 98.31 193 ASP A O 1
ATOM 1475 N N . ALA A 1 194 ? -6.065 5.083 -12.356 1.00 98.69 194 ALA A N 1
ATOM 1476 C CA . ALA A 1 194 ? -6.822 4.642 -11.197 1.00 98.69 194 ALA A CA 1
ATOM 1477 C C . ALA A 1 194 ? -8.108 5.452 -11.051 1.00 98.69 194 ALA A C 1
ATOM 1479 O O . ALA A 1 194 ? -8.079 6.674 -11.175 1.00 98.69 194 ALA A O 1
ATOM 1480 N N . GLU A 1 195 ? -9.198 4.777 -10.705 1.00 98.81 195 GLU A N 1
ATOM 1481 C CA . GLU A 1 195 ? -10.448 5.382 -10.244 1.00 98.81 195 GLU A CA 1
ATOM 1482 C C . GLU A 1 195 ? -10.757 4.818 -8.857 1.00 98.81 195 GLU A C 1
ATOM 1484 O O . GLU A 1 195 ? -10.751 3.600 -8.667 1.00 98.81 195 GLU A O 1
ATOM 1489 N N . VAL A 1 196 ? -10.977 5.694 -7.878 1.00 98.88 196 VAL A N 1
ATOM 1490 C CA . VAL A 1 196 ? -11.239 5.317 -6.484 1.00 98.88 196 VAL A CA 1
ATOM 1491 C C . VAL A 1 196 ? -12.501 6.008 -6.002 1.00 98.88 196 VAL A C 1
ATOM 1493 O O . VAL A 1 196 ? -12.603 7.229 -6.100 1.00 98.88 196 VAL A O 1
ATOM 1496 N N . SER A 1 197 ? -13.425 5.234 -5.438 1.00 98.75 197 SER A N 1
ATOM 1497 C CA . SER A 1 197 ? -14.659 5.717 -4.816 1.00 98.75 197 SER A CA 1
ATOM 1498 C C . SER A 1 197 ? -14.582 5.520 -3.305 1.00 98.75 197 SER A C 1
ATOM 1500 O O . SER A 1 197 ? -14.540 4.390 -2.814 1.00 98.75 197 SER A O 1
ATOM 1502 N N . ALA A 1 198 ? -14.528 6.622 -2.558 1.00 98.56 198 ALA A N 1
ATOM 1503 C CA . ALA A 1 198 ? -14.444 6.599 -1.102 1.00 98.56 198 ALA A CA 1
ATOM 1504 C C . ALA A 1 198 ? -15.836 6.515 -0.449 1.00 98.56 198 ALA A C 1
ATOM 1506 O O . ALA A 1 198 ? -16.775 7.143 -0.943 1.00 98.56 198 ALA A O 1
ATOM 1507 N N . PRO A 1 199 ? -15.977 5.830 0.704 1.00 98.25 199 PRO A N 1
ATOM 1508 C CA . PRO A 1 199 ? -17.185 5.936 1.523 1.00 98.25 199 PRO A CA 1
ATOM 1509 C C . PRO A 1 199 ? -17.375 7.368 2.052 1.00 98.25 199 PRO A C 1
ATOM 1511 O O . PRO A 1 199 ? -16.437 8.170 2.052 1.00 98.25 199 PRO A O 1
ATOM 1514 N N . ASP A 1 200 ? -18.572 7.704 2.538 1.00 98.12 200 ASP A N 1
ATOM 1515 C CA . ASP A 1 200 ? -18.923 9.020 3.116 1.00 98.12 200 ASP A CA 1
ATOM 1516 C C . ASP A 1 200 ? -17.964 9.464 4.241 1.00 98.12 200 ASP A C 1
ATOM 1518 O O . ASP A 1 200 ? -17.598 10.635 4.324 1.00 98.12 200 ASP A O 1
ATOM 1522 N N . ILE A 1 201 ? -17.480 8.524 5.057 1.00 96.69 201 ILE A N 1
ATOM 1523 C CA . ILE A 1 201 ? -16.488 8.749 6.124 1.00 96.69 201 ILE A CA 1
ATOM 1524 C C . ILE A 1 201 ? -15.023 8.634 5.652 1.00 96.69 201 ILE A C 1
ATOM 1526 O O . ILE A 1 201 ? -14.089 8.715 6.460 1.00 96.69 201 ILE A O 1
ATOM 1530 N N . GLY A 1 202 ? -14.821 8.430 4.348 1.00 97.56 202 GLY A N 1
ATOM 1531 C CA . GLY A 1 202 ? -13.564 8.035 3.712 1.00 97.56 202 GLY A CA 1
ATOM 1532 C C . GLY A 1 202 ? -12.776 9.146 3.031 1.00 97.56 202 GLY A C 1
ATOM 1533 O O . GLY A 1 202 ? -11.974 8.848 2.145 1.00 97.56 202 GLY A O 1
ATOM 1534 N N . ALA A 1 203 ? -12.945 10.407 3.437 1.00 98.50 203 ALA A N 1
ATOM 1535 C CA . ALA A 1 203 ? -12.057 11.478 2.981 1.00 98.50 203 ALA A CA 1
ATOM 1536 C C . ALA A 1 203 ? -10.578 11.108 3.219 1.00 98.50 203 ALA A C 1
ATOM 1538 O O . ALA A 1 203 ? -10.259 10.454 4.216 1.00 98.50 203 ALA A O 1
ATOM 1539 N N . GLY A 1 204 ? -9.681 11.505 2.315 1.00 98.44 204 GLY A N 1
ATOM 1540 C CA . GLY A 1 204 ? -8.278 11.103 2.357 1.00 98.44 204 GLY A CA 1
ATOM 1541 C C . GLY A 1 204 ? -7.478 11.496 1.119 1.00 98.44 204 GLY A C 1
ATOM 1542 O O . GLY A 1 204 ? -7.738 12.517 0.478 1.00 98.44 204 GLY A O 1
ATOM 1543 N N . GLN A 1 205 ? -6.486 10.674 0.793 1.00 98.62 205 GLN A N 1
ATOM 1544 C CA . GLN A 1 205 ? -5.613 10.823 -0.367 1.00 98.62 205 GLN A CA 1
ATOM 1545 C C . GLN A 1 205 ? -5.408 9.478 -1.066 1.00 98.62 205 GLN A C 1
ATOM 1547 O O . GLN A 1 205 ? -5.420 8.431 -0.418 1.00 98.62 205 GLN A O 1
ATOM 1552 N N . ILE A 1 206 ? -5.183 9.524 -2.377 1.00 98.81 206 ILE A N 1
ATOM 1553 C CA . ILE A 1 206 ? -4.775 8.387 -3.208 1.00 98.81 206 ILE A CA 1
ATOM 1554 C C . ILE A 1 206 ? -3.467 8.715 -3.927 1.00 98.81 206 ILE A C 1
ATOM 1556 O O . ILE A 1 206 ? -3.229 9.873 -4.272 1.00 98.81 206 ILE A O 1
ATOM 1560 N N . ALA A 1 207 ? -2.618 7.716 -4.133 1.00 98.62 207 ALA A N 1
ATOM 1561 C CA . ALA A 1 207 ? -1.340 7.876 -4.821 1.00 98.62 207 ALA A CA 1
ATOM 1562 C C . ALA A 1 207 ? -0.841 6.535 -5.363 1.00 98.62 207 ALA A C 1
ATOM 1564 O O . ALA A 1 207 ? -1.294 5.471 -4.927 1.00 98.62 207 ALA A O 1
ATOM 1565 N N . PHE A 1 208 ? 0.128 6.588 -6.272 1.00 98.69 208 PHE A N 1
ATOM 1566 C CA . PHE A 1 208 ? 0.910 5.416 -6.643 1.00 98.69 208 PHE A CA 1
ATOM 1567 C C . PHE A 1 208 ? 2.178 5.292 -5.796 1.00 98.69 208 PHE A C 1
ATOM 1569 O O . PHE A 1 208 ? 2.788 6.283 -5.403 1.00 98.69 208 PHE A O 1
ATOM 1576 N N . LEU A 1 209 ? 2.598 4.055 -5.549 1.00 98.56 209 LEU A N 1
ATOM 1577 C CA . LEU A 1 209 ? 3.922 3.702 -5.045 1.00 98.56 209 LEU A CA 1
ATOM 1578 C C . LEU A 1 209 ? 4.450 2.564 -5.910 1.00 98.56 209 LEU A C 1
ATOM 1580 O O . LEU A 1 209 ? 3.740 1.583 -6.118 1.00 98.56 209 LEU A O 1
ATOM 1584 N N . GLN A 1 210 ? 5.673 2.687 -6.417 1.00 98.56 210 GLN A N 1
ATOM 1585 C CA . GLN A 1 210 ? 6.286 1.665 -7.259 1.00 98.56 210 GLN A CA 1
ATOM 1586 C C . GLN A 1 210 ? 7.511 1.081 -6.564 1.00 98.56 210 GLN A C 1
ATOM 1588 O O . GLN A 1 210 ? 8.331 1.805 -6.001 1.00 98.56 210 GLN A O 1
ATOM 1593 N N . LEU A 1 211 ? 7.620 -0.242 -6.600 1.00 98.81 211 LEU A N 1
ATOM 1594 C CA . LEU A 1 211 ? 8.850 -0.950 -6.287 1.00 98.81 211 LEU A CA 1
ATOM 1595 C C . LEU A 1 211 ? 9.422 -1.550 -7.566 1.00 98.81 211 LEU A C 1
ATOM 1597 O O . LEU A 1 211 ? 8.661 -1.937 -8.452 1.00 98.81 211 LEU A O 1
ATOM 1601 N N . VAL A 1 212 ? 10.741 -1.685 -7.627 1.00 98.69 212 VAL A N 1
ATOM 1602 C CA . VAL A 1 212 ? 11.459 -2.257 -8.763 1.00 98.69 212 VAL A CA 1
ATOM 1603 C C . VAL A 1 212 ? 12.475 -3.299 -8.302 1.00 98.69 212 VAL A C 1
ATOM 1605 O O . VAL A 1 212 ? 13.229 -3.087 -7.352 1.00 98.69 212 VAL A O 1
ATOM 1608 N N . ASN A 1 213 ? 12.486 -4.433 -8.987 1.00 98.62 213 ASN A N 1
ATOM 1609 C CA . ASN A 1 213 ? 13.581 -5.384 -9.008 1.00 98.62 213 ASN A CA 1
ATOM 1610 C C . ASN A 1 213 ? 14.400 -5.081 -10.270 1.00 98.62 213 ASN A C 1
ATOM 1612 O O . ASN A 1 213 ? 13.936 -5.327 -11.385 1.00 98.62 213 ASN A O 1
ATOM 1616 N N . VAL A 1 214 ? 15.563 -4.449 -10.093 1.00 97.94 214 VAL A N 1
ATOM 1617 C CA . VAL A 1 214 ? 16.402 -3.994 -11.209 1.00 97.94 214 VAL A CA 1
ATOM 1618 C C . VAL A 1 214 ? 17.395 -5.074 -11.594 1.00 97.94 214 VAL A C 1
ATOM 1620 O O . VAL A 1 214 ? 18.042 -5.675 -10.735 1.00 97.94 214 VAL A O 1
ATOM 1623 N N . TYR A 1 215 ? 17.571 -5.255 -12.897 1.00 97.75 215 TYR A N 1
ATOM 1624 C CA . TYR A 1 215 ? 18.710 -5.977 -13.445 1.00 97.75 215 TYR A CA 1
ATOM 1625 C C . TYR A 1 215 ? 19.144 -5.298 -14.736 1.00 97.75 215 TYR A C 1
ATOM 1627 O O . TYR A 1 215 ? 18.515 -5.426 -15.789 1.00 97.75 215 TYR A O 1
ATOM 1635 N N . ARG A 1 216 ? 20.235 -4.539 -14.666 1.00 97.56 216 ARG A N 1
ATOM 1636 C CA . ARG A 1 216 ? 20.802 -3.843 -15.820 1.00 97.56 216 ARG A CA 1
ATOM 1637 C C . ARG A 1 216 ? 22.286 -4.121 -15.930 1.00 97.56 216 ARG A C 1
ATOM 1639 O O . ARG A 1 216 ? 22.979 -4.209 -14.924 1.00 97.56 216 ARG A O 1
ATOM 1646 N N . THR A 1 217 ? 22.785 -4.182 -17.158 1.00 97.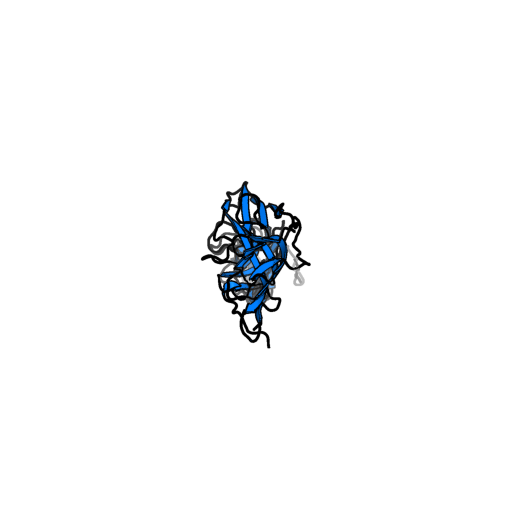44 217 THR A N 1
ATOM 1647 C CA . THR A 1 217 ? 24.224 -4.287 -17.416 1.00 97.44 217 THR A CA 1
ATOM 1648 C C . THR A 1 217 ? 24.682 -3.216 -18.393 1.00 97.44 217 THR A C 1
ATOM 1650 O O . THR A 1 217 ? 23.909 -2.693 -19.210 1.00 97.44 217 THR A O 1
ATOM 1653 N N . ARG A 1 218 ? 25.954 -2.843 -18.286 1.00 96.75 218 ARG A N 1
ATOM 1654 C CA . ARG A 1 218 ? 26.628 -1.952 -19.225 1.00 96.75 218 ARG A CA 1
ATOM 1655 C C . ARG A 1 218 ? 28.034 -2.458 -19.485 1.00 96.75 218 ARG A C 1
ATOM 1657 O O . ARG A 1 218 ? 28.747 -2.785 -18.552 1.00 96.75 218 ARG A O 1
ATOM 1664 N N . THR A 1 219 ? 28.423 -2.495 -20.750 1.00 97.00 219 THR A N 1
ATOM 1665 C CA . THR A 1 219 ? 29.787 -2.841 -21.153 1.00 97.00 219 THR A CA 1
ATOM 1666 C C . THR A 1 219 ? 30.514 -1.556 -21.507 1.00 97.00 219 THR A C 1
ATOM 1668 O O . THR A 1 219 ? 30.018 -0.789 -22.339 1.00 97.00 219 THR A O 1
ATOM 1671 N N . LEU A 1 220 ? 31.654 -1.295 -20.875 1.00 95.06 220 LEU A N 1
ATOM 1672 C CA . LEU A 1 220 ? 32.513 -0.158 -21.185 1.00 95.06 220 LEU A CA 1
ATOM 1673 C C . LEU A 1 220 ? 33.204 -0.361 -22.535 1.00 95.06 220 LEU A C 1
ATOM 1675 O O . LEU A 1 220 ? 33.559 -1.472 -22.916 1.00 95.06 220 LEU A O 1
ATOM 1679 N N . LYS A 1 221 ? 33.415 0.737 -23.259 1.00 91.62 221 LYS A N 1
ATOM 1680 C CA . LYS A 1 221 ? 34.242 0.787 -24.469 1.00 91.62 221 LYS A CA 1
ATOM 1681 C C . LYS A 1 221 ? 35.714 0.965 -24.069 1.00 91.62 221 LYS A C 1
ATOM 1683 O O . LYS A 1 221 ? 36.342 1.968 -24.403 1.00 91.62 221 LYS A O 1
ATOM 1688 N N . ASP A 1 222 ? 36.231 0.027 -23.283 1.00 89.38 222 ASP A N 1
ATOM 1689 C CA . ASP A 1 222 ? 37.637 -0.056 -22.882 1.00 89.38 222 ASP A CA 1
ATOM 1690 C C . ASP A 1 222 ? 38.316 -1.285 -23.515 1.00 89.38 222 ASP A C 1
ATOM 1692 O O . ASP A 1 222 ? 37.690 -2.055 -24.240 1.00 89.38 222 ASP A O 1
ATOM 1696 N N . LEU A 1 223 ? 39.622 -1.459 -23.290 1.00 81.38 223 LEU A N 1
ATOM 1697 C CA . LEU A 1 223 ? 40.371 -2.587 -23.867 1.00 81.38 223 LEU A CA 1
ATOM 1698 C C . LEU A 1 223 ? 39.937 -3.952 -23.308 1.00 81.38 223 LEU A C 1
ATOM 1700 O O . LEU A 1 223 ? 40.217 -4.973 -23.934 1.00 81.38 223 LEU A O 1
ATOM 1704 N N . SER A 1 224 ? 39.276 -3.965 -22.151 1.00 85.00 224 SER A N 1
ATOM 1705 C CA . SER A 1 224 ? 38.871 -5.178 -21.439 1.00 85.00 224 SER A CA 1
ATOM 1706 C C . SER A 1 224 ? 37.400 -5.538 -21.668 1.00 85.00 224 SER A C 1
ATOM 1708 O O . SER A 1 224 ? 36.980 -6.610 -21.247 1.00 85.00 224 SER A O 1
ATOM 1710 N N . ASN A 1 225 ? 36.626 -4.673 -22.335 1.00 86.25 225 ASN A N 1
ATOM 1711 C CA . ASN A 1 225 ? 35.164 -4.721 -22.387 1.00 86.25 225 ASN A CA 1
ATOM 1712 C C . ASN A 1 225 ? 34.548 -4.930 -20.997 1.00 86.25 225 ASN A C 1
ATOM 1714 O O . ASN A 1 225 ? 33.706 -5.811 -20.817 1.00 86.25 225 ASN A O 1
ATOM 1718 N N . THR A 1 226 ? 34.983 -4.134 -20.016 1.00 94.81 226 THR A N 1
ATOM 1719 C CA . THR A 1 226 ? 34.530 -4.262 -18.624 1.00 94.81 226 THR A CA 1
ATOM 1720 C C . THR A 1 226 ? 33.005 -4.248 -18.555 1.00 94.81 226 THR A C 1
ATOM 1722 O O . THR A 1 226 ? 32.367 -3.324 -19.069 1.00 94.81 226 THR A O 1
ATOM 1725 N N . VAL A 1 227 ? 32.414 -5.263 -17.923 1.00 96.50 227 VAL A N 1
ATOM 1726 C CA . VAL A 1 227 ? 30.971 -5.334 -17.687 1.00 96.50 227 VAL A CA 1
ATOM 1727 C C . VAL A 1 227 ? 30.685 -4.848 -16.276 1.00 96.50 227 VAL A C 1
ATOM 1729 O O . VAL A 1 227 ? 31.292 -5.303 -15.314 1.00 96.50 227 VAL A O 1
ATOM 1732 N N . GLU A 1 228 ? 29.759 -3.904 -16.160 1.00 97.12 228 GLU A N 1
ATOM 1733 C CA . GLU A 1 228 ? 29.219 -3.465 -14.882 1.00 97.12 228 GLU A CA 1
ATOM 1734 C C . GLU A 1 228 ? 27.740 -3.848 -14.795 1.00 97.12 228 GLU A C 1
ATOM 1736 O O . GLU A 1 228 ? 26.986 -3.711 -15.768 1.00 97.12 228 GLU A O 1
ATOM 1741 N N . VAL A 1 229 ? 27.315 -4.274 -13.612 1.00 97.31 229 VAL A N 1
ATOM 1742 C CA . VAL A 1 229 ? 25.959 -4.726 -13.302 1.00 97.31 229 VAL A CA 1
ATOM 1743 C C . VAL A 1 229 ? 25.349 -3.812 -12.244 1.00 97.31 229 VAL A C 1
ATOM 1745 O O . VAL A 1 229 ? 25.998 -3.433 -11.272 1.00 97.31 229 VAL A O 1
ATOM 1748 N N . TRP A 1 230 ? 24.081 -3.464 -12.438 1.00 97.25 230 TRP A N 1
ATOM 1749 C CA . TRP A 1 230 ? 23.228 -2.793 -11.466 1.00 97.25 230 TRP A CA 1
ATOM 1750 C C . TRP A 1 230 ? 22.049 -3.706 -11.179 1.00 97.25 230 TRP A C 1
ATOM 1752 O O . TRP A 1 230 ? 21.187 -3.914 -12.036 1.00 97.25 230 TRP A O 1
ATOM 1762 N N . THR A 1 231 ? 22.067 -4.315 -9.999 1.00 97.19 231 THR A N 1
ATOM 1763 C CA . THR A 1 231 ? 21.142 -5.384 -9.631 1.00 97.19 231 THR A CA 1
ATOM 1764 C C . THR A 1 231 ? 20.677 -5.214 -8.196 1.00 97.19 231 THR A C 1
ATOM 1766 O O . THR A 1 231 ? 21.477 -4.929 -7.306 1.00 97.19 231 THR A O 1
ATOM 1769 N N . SER A 1 232 ? 19.388 -5.431 -7.956 1.00 97.25 232 SER A N 1
ATOM 1770 C CA . SER A 1 232 ? 18.835 -5.546 -6.604 1.00 97.25 232 SER A CA 1
ATOM 1771 C C . SER A 1 232 ? 18.870 -6.982 -6.072 1.00 97.25 232 SER A C 1
ATOM 1773 O O . SER A 1 232 ? 18.251 -7.281 -5.053 1.00 97.25 232 SER A O 1
ATOM 1775 N N . ASN A 1 233 ? 19.581 -7.890 -6.754 1.00 95.44 233 ASN A N 1
ATOM 1776 C CA . ASN A 1 233 ? 19.727 -9.301 -6.380 1.00 95.44 233 ASN A CA 1
ATOM 1777 C C . ASN A 1 233 ? 18.377 -10.008 -6.162 1.00 95.44 233 ASN A C 1
ATOM 1779 O O . ASN A 1 233 ? 18.220 -10.818 -5.248 1.00 95.44 233 ASN A O 1
ATOM 1783 N N . GLY A 1 234 ? 17.386 -9.679 -6.996 1.00 96.44 234 GLY A N 1
ATOM 1784 C CA . GLY A 1 234 ? 16.041 -10.254 -6.934 1.00 96.44 234 GLY A CA 1
ATOM 1785 C C . GLY A 1 234 ? 15.125 -9.634 -5.875 1.00 96.44 234 GLY A C 1
ATOM 1786 O O . GLY A 1 234 ? 13.983 -10.070 -5.735 1.00 96.44 234 GLY A O 1
ATOM 1787 N N . GLN A 1 235 ? 15.590 -8.639 -5.114 1.00 97.75 235 GLN A N 1
ATOM 1788 C CA . GLN A 1 235 ? 14.759 -7.909 -4.158 1.00 97.75 235 GLN A CA 1
ATOM 1789 C C . GLN A 1 235 ? 14.096 -6.692 -4.810 1.00 97.75 235 GLN A C 1
ATOM 1791 O O . GLN A 1 235 ? 14.627 -6.097 -5.746 1.00 97.75 235 GLN A O 1
ATOM 1796 N N . TYR A 1 236 ? 12.943 -6.297 -4.277 1.00 98.50 236 TYR A N 1
ATOM 1797 C CA . TYR A 1 236 ? 12.230 -5.094 -4.693 1.00 98.50 236 TYR A CA 1
ATOM 1798 C C . TYR A 1 236 ? 12.668 -3.894 -3.843 1.00 98.50 236 TYR A C 1
ATOM 1800 O O . TYR A 1 236 ? 12.576 -3.919 -2.615 1.00 98.50 236 TYR A O 1
ATOM 1808 N N . TYR A 1 237 ? 13.140 -2.845 -4.510 1.00 98.44 237 TYR A N 1
ATOM 1809 C CA . TYR A 1 237 ? 13.548 -1.572 -3.919 1.00 98.44 237 TYR A CA 1
ATOM 1810 C C . TYR A 1 237 ? 12.567 -0.470 -4.305 1.00 98.44 237 TYR A C 1
ATOM 1812 O O . TYR A 1 237 ? 11.859 -0.585 -5.301 1.00 98.44 237 TYR A O 1
ATOM 1820 N N . LEU A 1 238 ? 12.525 0.612 -3.530 1.00 98.44 238 LEU A N 1
ATOM 1821 C CA . LEU A 1 238 ? 11.667 1.750 -3.836 1.00 98.44 238 LEU A CA 1
ATOM 1822 C C . LEU A 1 238 ? 12.102 2.423 -5.140 1.00 98.44 238 LEU A C 1
ATOM 1824 O O . LEU A 1 238 ? 13.251 2.857 -5.268 1.00 98.44 238 LEU A O 1
ATOM 1828 N N . ASP A 1 239 ? 11.166 2.532 -6.077 1.00 97.31 239 ASP A N 1
ATOM 1829 C CA . ASP A 1 239 ? 11.352 3.238 -7.335 1.00 97.31 239 ASP A CA 1
ATOM 1830 C C . ASP A 1 239 ? 10.835 4.672 -7.208 1.00 97.31 239 ASP A C 1
ATOM 1832 O O . ASP A 1 239 ? 9.661 4.975 -7.425 1.00 97.31 239 ASP A O 1
ATOM 1836 N N . THR A 1 240 ? 11.720 5.562 -6.770 1.00 92.94 240 THR A N 1
ATOM 1837 C CA . THR A 1 240 ? 11.450 6.996 -6.711 1.00 92.94 240 THR A CA 1
ATOM 1838 C C . THR A 1 240 ? 12.741 7.785 -6.865 1.00 92.94 240 THR A C 1
ATOM 1840 O O . THR A 1 240 ? 13.799 7.389 -6.370 1.00 92.94 240 THR A O 1
ATOM 1843 N N . ILE A 1 241 ? 12.619 8.944 -7.503 1.00 84.56 241 ILE A N 1
ATOM 1844 C CA . ILE A 1 241 ? 13.631 10.010 -7.509 1.00 84.56 241 ILE A CA 1
ATOM 1845 C C . ILE A 1 241 ? 13.178 11.226 -6.682 1.00 84.56 241 ILE A C 1
ATOM 1847 O O . ILE A 1 241 ? 13.879 12.234 -6.622 1.00 84.56 241 ILE A O 1
ATOM 1851 N N . GLY A 1 242 ? 11.978 11.152 -6.096 1.00 87.44 242 GLY A N 1
ATOM 1852 C CA . GLY A 1 242 ? 11.324 12.243 -5.384 1.00 87.44 242 GLY A CA 1
ATOM 1853 C C . GLY A 1 242 ? 11.750 12.371 -3.923 1.00 87.44 242 GLY A C 1
ATOM 1854 O O . GLY A 1 242 ? 12.609 11.645 -3.415 1.00 87.44 242 GLY A O 1
ATOM 1855 N N . SER A 1 243 ? 11.112 13.320 -3.239 1.00 91.44 243 SER A N 1
ATOM 1856 C CA . SER A 1 243 ? 11.312 13.562 -1.807 1.00 91.44 243 SER A CA 1
ATOM 1857 C C . SER A 1 243 ? 10.415 12.700 -0.914 1.00 91.44 243 SER A C 1
ATOM 1859 O O . SER A 1 243 ? 10.666 12.587 0.288 1.00 91.44 243 SER A O 1
ATOM 1861 N N . THR A 1 244 ? 9.407 12.045 -1.497 1.00 94.62 244 THR A N 1
ATOM 1862 C CA . THR A 1 244 ? 8.519 11.103 -0.813 1.00 94.62 244 THR A CA 1
ATOM 1863 C C . THR A 1 244 ? 8.587 9.696 -1.422 1.00 94.62 244 THR A C 1
ATOM 1865 O O . THR A 1 244 ? 9.056 9.516 -2.550 1.00 94.62 244 THR A O 1
ATOM 1868 N N . PRO A 1 245 ? 8.095 8.670 -0.699 1.00 95.81 245 PRO A N 1
ATOM 1869 C CA . PRO A 1 245 ? 7.966 7.316 -1.239 1.00 95.81 245 PRO A CA 1
ATOM 1870 C C . PRO A 1 245 ? 6.901 7.158 -2.331 1.00 95.81 245 PRO A C 1
ATOM 1872 O O . PRO A 1 245 ? 6.727 6.060 -2.852 1.00 95.81 245 PRO A O 1
ATOM 1875 N N . LEU A 1 246 ? 6.150 8.213 -2.649 1.00 96.31 246 LEU A N 1
ATOM 1876 C CA . LEU A 1 246 ? 5.120 8.166 -3.676 1.00 96.31 246 LEU A CA 1
ATOM 1877 C C . LEU A 1 246 ? 5.765 8.271 -5.057 1.00 96.31 246 LEU A C 1
ATOM 1879 O O . LEU A 1 246 ? 6.675 9.073 -5.285 1.00 96.31 246 LEU A O 1
ATOM 1883 N N . TYR A 1 247 ? 5.277 7.464 -5.991 1.00 92.62 247 TYR A N 1
ATOM 1884 C CA . TYR A 1 247 ? 5.754 7.495 -7.361 1.00 92.62 247 TYR A CA 1
ATOM 1885 C C . TYR A 1 247 ? 5.329 8.807 -8.027 1.00 92.62 247 TYR A C 1
ATOM 1887 O O . TYR A 1 247 ? 4.140 9.087 -8.157 1.00 92.62 247 TYR A O 1
ATOM 1895 N N . GLY A 1 248 ? 6.306 9.602 -8.469 1.00 89.00 248 GLY A N 1
ATOM 1896 C CA . GLY A 1 248 ? 6.062 10.928 -9.045 1.00 89.00 248 GLY A CA 1
ATOM 1897 C C . GLY A 1 248 ? 5.924 12.064 -8.024 1.00 89.00 248 GLY A C 1
ATOM 1898 O O . GLY A 1 248 ? 5.657 13.189 -8.442 1.00 89.00 248 GLY A O 1
ATOM 1899 N N . ASP A 1 249 ? 6.159 11.785 -6.735 1.00 89.62 249 ASP A N 1
ATOM 1900 C CA . ASP A 1 249 ? 6.119 12.745 -5.620 1.00 89.62 249 ASP A CA 1
ATOM 1901 C C . ASP A 1 249 ? 4.778 13.493 -5.471 1.00 89.62 249 ASP A C 1
ATOM 1903 O O . ASP A 1 249 ? 4.733 14.664 -5.089 1.00 89.62 249 ASP A O 1
ATOM 1907 N N . ASP A 1 250 ? 3.665 12.831 -5.802 1.00 92.56 250 ASP A N 1
ATOM 1908 C CA . ASP A 1 250 ? 2.332 13.425 -5.756 1.00 92.56 250 ASP A CA 1
ATOM 1909 C C . ASP A 1 250 ? 1.236 12.482 -5.247 1.00 92.56 250 ASP A C 1
ATOM 1911 O O . ASP A 1 250 ? 1.332 11.256 -5.259 1.00 92.56 250 ASP A O 1
ATOM 1915 N N . ALA A 1 251 ? 0.158 13.107 -4.778 1.00 97.19 251 ALA A N 1
ATOM 1916 C CA . ALA A 1 251 ? -1.051 12.454 -4.306 1.00 97.19 251 ALA A CA 1
ATOM 1917 C C . ALA A 1 251 ? -2.277 13.281 -4.704 1.00 97.19 251 ALA A C 1
ATOM 1919 O O . ALA A 1 251 ? -2.224 14.512 -4.766 1.00 97.19 251 ALA A O 1
ATOM 1920 N N . THR A 1 252 ? -3.408 12.611 -4.903 1.00 98.50 252 THR A N 1
ATOM 1921 C CA . THR A 1 252 ? -4.700 13.239 -5.193 1.00 98.50 252 THR A CA 1
ATOM 1922 C C . THR A 1 252 ? -5.598 13.180 -3.964 1.00 98.50 252 THR A C 1
ATOM 1924 O O . THR A 1 252 ? -5.827 12.114 -3.397 1.00 98.50 252 THR A O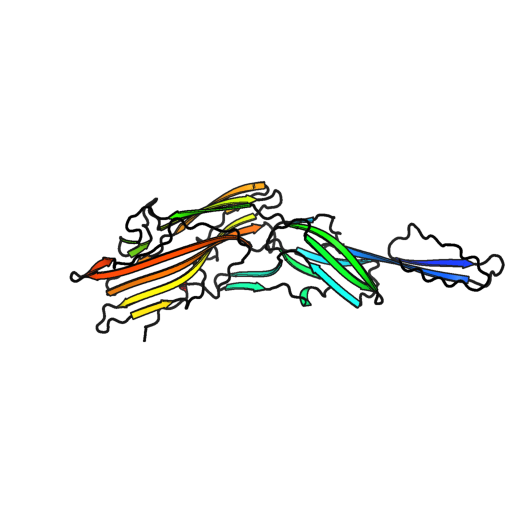 1
ATOM 1927 N N . THR A 1 253 ? -6.137 14.326 -3.548 1.00 98.44 253 THR A N 1
ATOM 1928 C CA . THR A 1 253 ? -7.125 14.395 -2.462 1.00 98.44 253 THR A CA 1
ATOM 1929 C C . THR A 1 253 ? -8.473 13.833 -2.915 1.00 98.44 253 THR A C 1
ATOM 1931 O O . THR A 1 253 ? -8.968 14.169 -3.994 1.00 98.44 253 THR A O 1
ATOM 1934 N N . ILE A 1 254 ? -9.100 13.036 -2.052 1.00 98.44 254 ILE A N 1
ATOM 1935 C CA . ILE A 1 254 ? -10.437 12.471 -2.248 1.00 98.44 254 ILE A CA 1
ATOM 1936 C C . ILE A 1 254 ? -11.349 12.861 -1.081 1.00 98.44 254 ILE A C 1
ATOM 1938 O O . ILE A 1 254 ? -10.969 12.762 0.086 1.00 98.44 254 ILE A O 1
ATOM 1942 N N . GLY A 1 255 ? -12.543 13.364 -1.398 1.00 98.44 255 GLY A N 1
ATOM 1943 C CA . GLY A 1 255 ? -13.572 13.681 -0.407 1.00 98.44 255 GLY A CA 1
ATOM 1944 C C . GLY A 1 255 ? -14.327 12.431 0.047 1.00 98.44 255 GLY A C 1
ATOM 1945 O O . GLY A 1 255 ? -14.367 11.432 -0.665 1.00 98.44 255 GLY A O 1
ATOM 1946 N N . GLY A 1 256 ? -14.953 12.493 1.222 1.00 98.06 256 GLY A N 1
ATOM 1947 C CA . GLY A 1 256 ? -15.866 11.439 1.661 1.00 98.06 256 GLY A CA 1
ATOM 1948 C C . GLY A 1 256 ? -17.067 11.336 0.717 1.00 98.06 256 GLY A C 1
ATOM 1949 O O . GLY A 1 256 ? -17.656 12.356 0.362 1.00 98.06 256 GLY A O 1
ATOM 1950 N N . GLY A 1 257 ? -17.394 10.123 0.273 1.00 98.12 257 GLY A N 1
ATOM 1951 C CA . GLY A 1 257 ? -18.467 9.848 -0.685 1.00 98.12 257 GLY A CA 1
ATOM 1952 C C . GLY A 1 257 ? -18.143 10.258 -2.125 1.00 98.12 257 GLY A C 1
ATOM 1953 O O . GLY A 1 257 ? -19.029 10.223 -2.975 1.00 98.12 257 GLY A O 1
ATOM 1954 N N . ALA A 1 258 ? -16.909 10.692 -2.401 1.00 98.50 258 ALA A N 1
ATOM 1955 C CA . ALA A 1 258 ? -16.489 11.129 -3.724 1.00 98.50 258 ALA A CA 1
ATOM 1956 C C . ALA A 1 258 ? -15.786 10.009 -4.500 1.00 98.50 258 ALA A C 1
ATOM 1958 O O . ALA A 1 258 ? -15.163 9.118 -3.919 1.00 98.50 258 ALA A O 1
ATOM 1959 N N . THR A 1 259 ? -15.814 10.135 -5.824 1.00 98.69 259 THR A N 1
ATOM 1960 C CA . THR A 1 259 ? -14.979 9.365 -6.750 1.00 98.69 259 THR A CA 1
ATOM 1961 C C . THR A 1 259 ? -13.891 10.274 -7.307 1.00 98.69 259 THR A C 1
ATOM 1963 O O . THR A 1 259 ? -14.175 11.415 -7.672 1.00 98.69 259 THR A O 1
ATOM 1966 N N . GLN A 1 260 ? -12.651 9.791 -7.361 1.00 98.56 260 GLN A N 1
ATOM 1967 C CA . GLN A 1 260 ? -11.518 10.524 -7.924 1.00 98.56 260 GLN A CA 1
ATOM 1968 C C . GLN A 1 260 ? -10.651 9.649 -8.814 1.00 98.56 260 GLN A C 1
ATOM 1970 O O . GLN A 1 260 ? -10.572 8.434 -8.637 1.00 98.56 260 GLN A O 1
ATOM 1975 N N . VAL A 1 261 ? -9.955 10.311 -9.737 1.00 98.38 261 VAL A N 1
ATOM 1976 C CA . VAL A 1 261 ? -9.013 9.688 -10.665 1.00 98.38 261 VAL A CA 1
ATOM 1977 C C . VAL A 1 261 ? -7.587 10.119 -10.338 1.00 98.38 261 VAL A C 1
ATOM 1979 O O . VAL A 1 261 ? -7.341 11.284 -10.018 1.00 98.38 261 VAL A O 1
ATOM 1982 N N . HIS A 1 262 ? -6.644 9.186 -10.445 1.00 98.31 262 HIS A N 1
ATOM 1983 C CA . HIS A 1 262 ? -5.212 9.458 -10.360 1.00 98.31 262 HIS A CA 1
ATOM 1984 C C . HIS A 1 262 ? -4.479 8.702 -11.474 1.00 98.31 262 HIS A C 1
ATOM 1986 O O . HIS A 1 262 ? -4.618 7.485 -11.606 1.00 98.31 262 HIS A O 1
ATOM 1992 N N . SER A 1 263 ? -3.714 9.432 -12.285 1.00 97.44 263 SER A N 1
ATOM 1993 C CA . SER A 1 263 ? -3.066 8.900 -13.486 1.00 97.44 263 SER A CA 1
ATOM 1994 C C . SER A 1 263 ? -1.581 9.224 -13.509 1.00 97.44 263 SER A C 1
ATOM 1996 O O . SER A 1 263 ? -1.177 10.347 -13.199 1.00 97.44 263 SER A O 1
ATOM 1998 N N . LYS A 1 264 ? -0.773 8.259 -13.953 1.00 96.19 264 LYS A N 1
ATOM 1999 C CA . LYS A 1 264 ? 0.672 8.423 -14.149 1.00 96.19 264 LYS A CA 1
ATOM 2000 C C . LYS A 1 264 ? 1.164 7.683 -15.375 1.00 96.19 264 LYS A C 1
ATOM 2002 O O . LYS A 1 264 ? 0.498 6.791 -15.887 1.00 96.19 264 LYS A O 1
ATOM 2007 N N . THR A 1 265 ? 2.336 8.080 -15.845 1.00 96.06 265 THR A N 1
ATOM 2008 C CA . THR A 1 265 ? 3.041 7.412 -16.935 1.00 96.06 265 THR A CA 1
ATOM 2009 C C . THR A 1 265 ? 4.470 7.135 -16.528 1.00 96.06 265 THR A C 1
ATOM 2011 O O . THR A 1 265 ? 5.061 7.949 -15.819 1.00 96.06 265 THR A O 1
ATOM 2014 N N . ASP A 1 266 ? 5.038 6.072 -17.075 1.00 95.69 266 ASP A N 1
ATOM 2015 C CA . ASP A 1 266 ? 6.449 5.738 -16.948 1.00 95.69 266 ASP A CA 1
ATOM 2016 C C . ASP A 1 266 ? 7.042 5.421 -18.325 1.00 95.69 266 ASP A C 1
ATOM 2018 O O . ASP A 1 266 ? 6.360 4.994 -19.259 1.00 95.69 266 ASP A O 1
ATOM 2022 N N . THR A 1 267 ? 8.322 5.722 -18.492 1.00 95.31 267 THR A N 1
ATOM 2023 C CA . THR A 1 267 ? 9.105 5.509 -19.714 1.00 95.31 267 THR A CA 1
ATOM 2024 C C . THR A 1 267 ? 10.529 5.158 -19.284 1.00 95.31 267 THR A C 1
ATOM 2026 O O . THR A 1 267 ? 11.451 5.967 -19.461 1.00 95.31 267 THR A O 1
ATOM 2029 N N . PRO A 1 268 ? 10.729 3.976 -18.669 1.00 95.50 268 PRO A N 1
ATOM 2030 C CA . PRO A 1 268 ? 12.037 3.590 -18.175 1.00 95.50 268 PRO A CA 1
ATOM 2031 C C . PRO A 1 268 ? 13.019 3.459 -19.340 1.00 95.50 268 PRO A C 1
ATOM 2033 O O . PRO A 1 268 ? 12.673 3.094 -20.469 1.00 95.50 268 PRO A O 1
ATOM 2036 N N . GLY A 1 269 ? 14.281 3.773 -19.065 1.00 94.75 269 GLY A N 1
ATOM 2037 C CA . GLY A 1 269 ? 15.330 3.703 -20.065 1.00 94.75 269 GLY A CA 1
ATOM 2038 C C . GLY A 1 269 ? 16.728 3.841 -19.488 1.00 94.75 269 GLY A C 1
ATOM 2039 O O . GLY A 1 269 ? 16.925 4.094 -18.299 1.00 94.75 269 GLY A O 1
ATOM 2040 N N . SER A 1 270 ? 17.710 3.660 -20.364 1.00 93.62 270 SER A N 1
ATOM 2041 C CA . SER A 1 270 ? 19.133 3.786 -20.066 1.00 93.62 270 SER A CA 1
ATOM 2042 C C . SER A 1 270 ? 19.806 4.722 -21.073 1.00 93.62 270 SER A C 1
ATOM 2044 O O . SER A 1 270 ? 19.612 4.542 -22.280 1.00 93.62 270 SER A O 1
ATOM 2046 N N . PRO A 1 271 ? 20.600 5.709 -20.617 1.00 94.44 271 PRO A N 1
ATOM 2047 C CA . PRO A 1 271 ? 21.331 6.599 -21.509 1.00 94.44 271 PRO A CA 1
ATOM 2048 C C . PRO A 1 271 ? 22.436 5.842 -22.259 1.00 94.44 271 PRO A C 1
ATOM 2050 O O . PRO A 1 271 ? 23.194 5.053 -21.686 1.00 94.44 271 PRO A O 1
ATOM 2053 N N . LEU A 1 272 ? 22.549 6.124 -23.552 1.00 95.12 272 LEU A N 1
ATOM 2054 C CA . LEU A 1 272 ? 23.456 5.488 -24.504 1.00 95.12 272 LEU A CA 1
ATOM 2055 C C . LEU A 1 272 ? 24.671 6.387 -24.789 1.00 95.12 272 LEU A C 1
ATOM 2057 O O . LEU A 1 272 ? 24.848 6.912 -25.888 1.00 95.12 272 LEU A O 1
ATOM 2061 N N . SER A 1 273 ? 25.508 6.586 -23.768 1.00 91.94 273 SER A N 1
ATOM 2062 C CA . SER A 1 273 ? 26.733 7.402 -23.857 1.00 91.94 273 SER A CA 1
ATOM 2063 C C . SER A 1 273 ? 27.794 6.809 -24.807 1.00 91.94 273 SER A C 1
ATOM 2065 O O . SER A 1 273 ? 27.748 5.636 -25.184 1.00 91.94 273 SER A O 1
ATOM 2067 N N . THR A 1 274 ? 28.780 7.618 -25.197 1.00 92.25 274 THR A N 1
ATOM 2068 C CA . THR A 1 274 ? 29.923 7.228 -26.047 1.00 92.25 274 THR A CA 1
ATOM 2069 C C . THR A 1 274 ? 30.918 6.294 -25.366 1.00 92.25 274 THR A C 1
ATOM 2071 O O . THR A 1 274 ? 31.640 5.580 -26.053 1.00 92.25 274 THR A O 1
ATOM 2074 N N . ILE A 1 275 ? 30.921 6.249 -24.032 1.00 93.81 275 ILE A N 1
ATOM 2075 C CA . ILE A 1 275 ? 31.832 5.406 -23.243 1.00 93.81 275 ILE A CA 1
ATOM 2076 C C . ILE A 1 275 ? 31.381 3.943 -23.125 1.00 93.81 275 ILE A C 1
ATOM 2078 O O . ILE A 1 275 ? 32.110 3.135 -22.560 1.00 93.81 275 ILE A O 1
ATOM 2082 N N . TYR A 1 276 ? 30.184 3.598 -23.608 1.00 95.31 276 TYR A N 1
ATOM 2083 C CA . TYR A 1 276 ? 29.632 2.245 -23.508 1.00 95.31 276 TYR A CA 1
ATOM 2084 C C . TYR A 1 276 ? 29.602 1.562 -24.871 1.00 95.31 276 TYR A C 1
ATOM 2086 O O . TYR A 1 276 ? 29.249 2.195 -25.863 1.00 95.31 276 TYR A O 1
ATOM 2094 N N . GLN A 1 277 ? 29.903 0.266 -24.887 1.00 95.94 277 GLN A N 1
ATOM 2095 C CA . GLN A 1 277 ? 29.775 -0.630 -26.035 1.00 95.94 277 GLN A CA 1
ATOM 2096 C C . GLN A 1 277 ? 28.406 -1.330 -26.075 1.00 95.94 277 GLN A C 1
ATOM 2098 O O . GLN A 1 277 ? 27.873 -1.589 -27.153 1.00 95.94 277 GLN A O 1
ATOM 2103 N N . ARG A 1 278 ? 27.822 -1.621 -24.905 1.00 96.56 278 ARG A N 1
ATOM 2104 C CA . ARG A 1 278 ? 26.538 -2.327 -24.764 1.00 96.56 278 ARG A CA 1
ATOM 2105 C C . ARG A 1 278 ? 25.760 -1.834 -23.544 1.00 96.56 278 ARG A C 1
ATOM 2107 O O . ARG A 1 278 ? 26.359 -1.459 -22.536 1.00 96.56 278 ARG A O 1
ATOM 2114 N N . ARG A 1 279 ? 24.429 -1.853 -23.620 1.00 97.44 279 ARG A N 1
ATOM 2115 C CA . ARG A 1 279 ? 23.498 -1.649 -22.500 1.00 97.44 279 ARG A CA 1
ATOM 2116 C C . ARG A 1 279 ? 22.411 -2.714 -22.543 1.00 97.44 279 ARG A C 1
ATOM 2118 O O . ARG A 1 279 ? 21.867 -2.963 -23.612 1.00 97.44 279 ARG A O 1
ATOM 2125 N N . SER A 1 280 ? 22.034 -3.268 -21.397 1.00 97.50 280 SER A N 1
ATOM 2126 C CA . SER A 1 280 ? 20.808 -4.063 -21.279 1.00 97.50 280 SER A CA 1
ATOM 2127 C C . SER A 1 280 ? 20.060 -3.791 -19.985 1.00 97.50 280 SER A C 1
ATOM 2129 O O . SER A 1 280 ? 20.652 -3.346 -19.003 1.00 97.50 280 SER A O 1
ATOM 2131 N N . ALA A 1 281 ? 18.759 -4.056 -20.009 1.00 98.00 281 ALA A N 1
ATOM 2132 C CA . ALA A 1 281 ? 17.863 -3.974 -18.866 1.00 98.00 281 ALA A CA 1
ATOM 2133 C C . ALA A 1 281 ? 16.864 -5.136 -18.891 1.00 98.00 281 ALA A C 1
ATOM 2135 O O . ALA A 1 281 ? 16.463 -5.580 -19.969 1.00 98.00 281 ALA A O 1
ATOM 2136 N N . ALA A 1 282 ? 16.478 -5.597 -17.708 1.00 98.00 282 ALA A N 1
ATOM 2137 C CA . ALA A 1 282 ? 15.421 -6.561 -17.445 1.00 98.00 282 ALA A CA 1
ATOM 2138 C C . ALA A 1 282 ? 14.824 -6.222 -16.072 1.00 98.00 282 ALA A C 1
ATOM 2140 O O . ALA A 1 282 ? 15.155 -6.846 -15.068 1.00 98.00 282 ALA A O 1
ATOM 2141 N N . ASP A 1 283 ? 14.011 -5.168 -16.031 1.00 98.56 283 ASP A N 1
ATOM 2142 C CA . ASP A 1 283 ? 13.448 -4.661 -14.781 1.00 98.56 283 ASP A CA 1
ATOM 2143 C C . ASP A 1 283 ? 12.020 -5.183 -14.593 1.00 98.56 283 ASP A C 1
ATOM 2145 O O . ASP A 1 283 ? 11.210 -5.159 -15.528 1.00 98.56 283 ASP A O 1
ATOM 2149 N N . GLU A 1 284 ? 11.702 -5.585 -13.366 1.00 98.75 284 GLU A N 1
ATOM 2150 C CA . GLU A 1 284 ? 10.358 -5.969 -12.936 1.00 98.75 284 GLU A CA 1
ATOM 2151 C C . GLU A 1 284 ? 9.837 -4.977 -11.900 1.00 98.75 284 GLU A C 1
ATOM 2153 O O . GLU A 1 284 ? 10.567 -4.547 -11.010 1.00 98.75 284 GLU A O 1
ATOM 2158 N N . PHE A 1 285 ? 8.556 -4.639 -11.976 1.00 98.81 285 PHE A N 1
ATOM 2159 C CA . PHE A 1 285 ? 7.938 -3.606 -11.160 1.00 98.81 285 PHE A CA 1
ATOM 2160 C C . PHE A 1 285 ? 6.685 -4.121 -10.467 1.00 98.81 285 PHE A C 1
ATOM 2162 O O . PHE A 1 285 ? 5.900 -4.884 -11.034 1.00 98.81 285 PHE A O 1
ATOM 2169 N N . GLN A 1 286 ? 6.465 -3.613 -9.258 1.00 98.81 286 GLN A N 1
ATOM 2170 C CA . GLN A 1 286 ? 5.209 -3.724 -8.528 1.00 98.81 286 GLN A CA 1
ATOM 2171 C C . GLN A 1 286 ? 4.666 -2.320 -8.286 1.00 98.81 286 GLN A C 1
ATOM 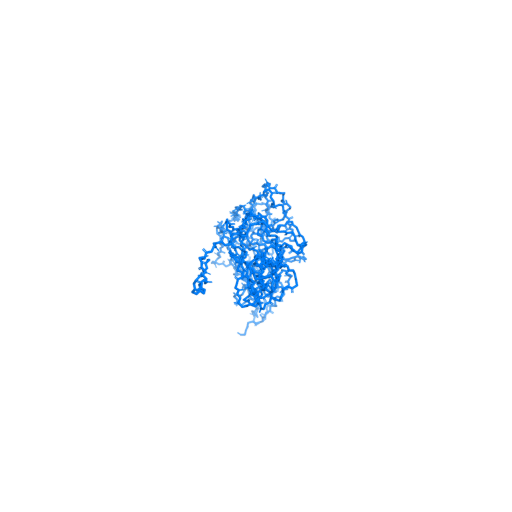2173 O O . GLN A 1 286 ? 5.215 -1.563 -7.484 1.00 98.81 286 GLN A O 1
ATOM 2178 N N . LEU A 1 287 ? 3.577 -1.979 -8.967 1.00 98.81 287 LEU A N 1
ATOM 2179 C CA . LEU A 1 287 ? 2.853 -0.734 -8.764 1.00 98.81 287 LEU A CA 1
ATOM 2180 C C . LEU A 1 287 ? 1.704 -0.961 -7.782 1.00 98.81 287 LEU A C 1
ATOM 2182 O O . LEU A 1 287 ? 0.853 -1.830 -7.979 1.00 98.81 287 LEU A O 1
ATOM 2186 N N . TYR A 1 288 ? 1.645 -0.132 -6.750 1.00 98.88 288 TYR A N 1
ATOM 2187 C CA . TYR A 1 288 ? 0.609 -0.139 -5.732 1.00 98.88 288 TYR A CA 1
ATOM 2188 C C . TYR A 1 288 ? -0.247 1.117 -5.869 1.00 98.88 288 TYR A C 1
ATOM 2190 O O . TYR A 1 288 ? 0.265 2.233 -5.789 1.00 98.88 288 TYR A O 1
ATOM 2198 N N . LEU A 1 289 ? -1.560 0.941 -6.026 1.00 98.88 289 LEU A N 1
ATOM 2199 C CA . LEU A 1 289 ? -2.526 2.009 -5.779 1.00 98.88 289 LEU A CA 1
ATOM 2200 C C . LEU A 1 289 ? -2.787 2.062 -4.276 1.00 98.88 289 LEU A C 1
ATOM 2202 O O . LEU A 1 289 ? -3.318 1.105 -3.702 1.00 98.88 289 LEU A O 1
ATOM 2206 N N . MET A 1 290 ? -2.407 3.170 -3.653 1.00 98.75 290 MET A N 1
ATOM 2207 C CA . MET A 1 290 ? -2.454 3.363 -2.210 1.00 98.75 290 MET A CA 1
ATOM 2208 C C . MET A 1 290 ? -3.546 4.369 -1.831 1.00 98.75 290 MET A C 1
ATOM 2210 O O . MET A 1 290 ? -3.814 5.316 -2.569 1.00 98.75 290 MET A O 1
ATOM 2214 N N . TYR A 1 291 ? -4.140 4.184 -0.654 1.00 98.81 291 TYR A N 1
ATOM 2215 C CA . TYR A 1 291 ? -5.079 5.109 -0.019 1.00 98.81 291 TYR A CA 1
ATOM 2216 C C . TYR A 1 291 ? -4.620 5.442 1.394 1.00 98.81 291 TYR A C 1
ATOM 2218 O O . TYR A 1 291 ? -4.167 4.564 2.126 1.00 98.81 291 TYR A O 1
ATOM 2226 N N . ARG A 1 292 ? -4.763 6.702 1.792 1.00 98.56 292 ARG A N 1
ATOM 2227 C CA . ARG A 1 292 ? -4.538 7.158 3.162 1.00 98.56 292 ARG A CA 1
ATOM 2228 C C . ARG A 1 292 ? -5.739 7.975 3.619 1.00 98.56 292 ARG A C 1
ATOM 2230 O O . ARG A 1 292 ? -5.979 9.039 3.042 1.00 98.56 292 ARG A O 1
ATOM 2237 N N . PRO A 1 293 ? -6.487 7.535 4.642 1.00 98.50 293 PRO A N 1
ATOM 2238 C CA . PRO A 1 293 ? -7.611 8.311 5.133 1.00 98.50 293 PRO A CA 1
ATOM 2239 C C . PRO A 1 293 ? -7.138 9.608 5.791 1.00 98.50 293 PRO A C 1
ATOM 2241 O O . PRO A 1 293 ? -6.009 9.728 6.270 1.00 98.50 293 PRO A O 1
ATOM 2244 N N . SER A 1 294 ? -8.029 10.593 5.846 1.00 97.44 294 SER A N 1
ATOM 2245 C CA . SER A 1 294 ? -7.826 11.791 6.646 1.00 97.44 294 SER A CA 1
ATOM 2246 C C . SER A 1 294 ? -7.772 11.424 8.128 1.00 97.44 294 SER A C 1
ATOM 2248 O O . SER A 1 294 ? -8.559 10.608 8.619 1.00 97.44 294 SER A O 1
ATOM 2250 N N . GLY A 1 295 ? -6.869 12.076 8.849 1.00 93.25 295 GLY A N 1
ATOM 2251 C CA . GLY A 1 295 ? -6.672 11.874 10.277 1.00 93.25 295 GLY A CA 1
ATOM 2252 C C . GLY A 1 295 ? -5.197 11.929 10.643 1.00 93.25 295 GLY A C 1
ATOM 2253 O O . GLY A 1 295 ? -4.321 11.608 9.837 1.00 93.25 295 GLY A O 1
ATOM 2254 N N . VAL A 1 296 ? -4.930 12.338 11.879 1.00 91.69 296 VAL A N 1
ATOM 2255 C CA . VAL A 1 296 ? -3.584 12.277 12.457 1.00 91.69 296 VAL A CA 1
ATOM 2256 C C . VAL A 1 296 ? -3.126 10.818 12.484 1.00 91.69 296 VAL A C 1
ATOM 2258 O O . VAL A 1 296 ? -3.939 9.917 12.688 1.00 91.69 296 VAL A O 1
ATOM 2261 N N . ASP A 1 297 ? -1.840 10.593 12.212 1.00 95.38 297 ASP A N 1
ATOM 2262 C CA . ASP A 1 297 ? -1.193 9.274 12.212 1.00 95.38 297 ASP A CA 1
ATOM 2263 C C . ASP A 1 297 ? -1.833 8.211 11.302 1.00 95.38 297 ASP A C 1
ATOM 2265 O O . ASP A 1 297 ? -1.555 7.025 11.447 1.00 95.38 297 ASP A O 1
ATOM 2269 N N . SER A 1 298 ? -2.689 8.595 10.351 1.00 97.88 298 SER A N 1
ATOM 2270 C CA . SER A 1 298 ? -3.211 7.631 9.380 1.00 97.88 298 SER A CA 1
ATOM 2271 C C . SER A 1 298 ? -2.087 7.130 8.474 1.00 97.88 298 SER A C 1
ATOM 2273 O O . SER A 1 298 ? -1.228 7.915 8.053 1.00 97.88 298 SER A O 1
ATOM 2275 N N . ILE A 1 299 ? -2.114 5.839 8.159 1.00 98.50 299 ILE A N 1
ATOM 2276 C CA . ILE A 1 299 ? -1.128 5.167 7.309 1.00 98.50 299 ILE A CA 1
ATOM 2277 C C . ILE A 1 299 ? -1.672 4.965 5.894 1.00 98.50 299 ILE A C 1
ATOM 2279 O O . ILE A 1 299 ? -2.884 4.942 5.671 1.00 98.50 299 ILE A O 1
ATOM 2283 N N . TRP A 1 300 ? -0.763 4.796 4.938 1.00 98.56 300 TRP A N 1
ATOM 2284 C CA . TRP A 1 300 ? -1.108 4.348 3.595 1.00 98.56 300 TRP A CA 1
ATOM 2285 C C . TRP A 1 300 ? -1.406 2.845 3.592 1.00 98.56 300 TRP A C 1
ATOM 2287 O O . TRP A 1 300 ? -0.637 2.052 4.133 1.00 98.56 300 TRP A O 1
ATOM 2297 N N . VAL A 1 301 ? -2.500 2.454 2.945 1.00 98.62 301 VAL A N 1
ATOM 2298 C CA . VAL A 1 301 ? -2.907 1.062 2.726 1.00 98.62 301 VAL A CA 1
ATOM 2299 C C . VAL A 1 301 ? -3.078 0.786 1.239 1.00 98.62 301 VAL A C 1
ATOM 2301 O O . VAL A 1 301 ? -3.398 1.681 0.460 1.00 98.62 301 VAL A O 1
ATOM 2304 N N . THR A 1 302 ? -2.862 -0.459 0.832 1.00 98.75 302 THR A N 1
ATOM 2305 C CA . THR A 1 302 ? -2.992 -0.866 -0.568 1.00 98.75 302 THR A CA 1
ATOM 2306 C C . THR A 1 302 ? -4.448 -1.122 -0.922 1.00 98.75 302 THR A C 1
ATOM 2308 O O . THR A 1 302 ? -5.143 -1.834 -0.199 1.00 98.75 302 THR A O 1
ATOM 2311 N N . LEU A 1 303 ? -4.889 -0.571 -2.055 1.00 98.81 303 LEU A N 1
ATOM 2312 C CA . LEU A 1 303 ? -6.177 -0.876 -2.677 1.00 98.81 303 LEU A CA 1
ATOM 2313 C C . LEU A 1 303 ? -6.031 -1.937 -3.774 1.00 98.81 303 LEU A C 1
ATOM 2315 O O . LEU A 1 303 ? -6.793 -2.908 -3.807 1.00 98.81 303 LEU A O 1
ATOM 2319 N N . ARG A 1 304 ? -5.038 -1.763 -4.658 1.00 98.88 304 ARG A N 1
ATOM 2320 C CA . ARG A 1 304 ? -4.737 -2.661 -5.785 1.00 98.88 304 ARG A CA 1
ATOM 2321 C C . ARG A 1 304 ? -3.239 -2.756 -6.048 1.00 98.88 304 ARG A C 1
ATOM 2323 O O . ARG A 1 304 ? -2.501 -1.825 -5.733 1.00 98.88 304 ARG A O 1
ATOM 2330 N N . ARG A 1 305 ? -2.818 -3.856 -6.675 1.00 98.75 305 ARG A N 1
ATOM 2331 C CA . ARG A 1 305 ? -1.452 -4.061 -7.177 1.00 98.75 305 ARG A CA 1
ATOM 2332 C C . ARG A 1 305 ? -1.470 -4.405 -8.665 1.00 98.75 305 ARG A C 1
ATOM 2334 O O . ARG A 1 305 ? -2.358 -5.132 -9.110 1.00 98.75 305 ARG A O 1
ATOM 2341 N N . LEU A 1 306 ? -0.504 -3.894 -9.413 1.00 98.75 306 LEU A N 1
ATOM 2342 C CA . LEU A 1 306 ? -0.243 -4.227 -10.809 1.00 98.75 306 LEU A CA 1
ATOM 2343 C C . LEU A 1 306 ? 1.241 -4.552 -10.956 1.00 98.75 306 LEU A C 1
ATOM 2345 O O . LEU A 1 306 ? 2.088 -3.742 -10.586 1.00 98.75 306 LEU A O 1
ATOM 2349 N N . ASP A 1 307 ? 1.534 -5.717 -11.520 1.00 98.81 307 ASP A N 1
ATOM 2350 C CA . ASP A 1 307 ? 2.902 -6.173 -11.753 1.00 98.81 307 ASP A CA 1
ATOM 2351 C C . ASP A 1 307 ? 3.216 -6.013 -13.253 1.00 98.81 307 ASP A C 1
ATOM 2353 O O . ASP A 1 307 ? 2.391 -6.363 -14.104 1.00 98.81 307 ASP A O 1
ATOM 2357 N N . TRP A 1 308 ? 4.373 -5.443 -13.597 1.00 98.75 308 TRP A N 1
ATOM 2358 C CA . TRP A 1 308 ? 4.768 -5.207 -14.992 1.00 98.75 308 TRP A CA 1
ATOM 2359 C C . TRP A 1 308 ? 6.284 -5.260 -15.183 1.00 98.75 308 TRP A C 1
ATOM 2361 O O . TRP A 1 308 ? 7.035 -5.189 -14.218 1.00 98.75 308 TRP A O 1
ATOM 2371 N N . PHE A 1 309 ? 6.752 -5.420 -16.420 1.00 98.69 309 PHE A N 1
ATOM 2372 C CA . PHE A 1 309 ? 8.181 -5.513 -16.724 1.00 98.69 309 PHE A CA 1
ATOM 2373 C C . PHE A 1 309 ? 8.516 -4.968 -18.117 1.00 98.69 309 PHE A C 1
ATOM 2375 O O . PHE A 1 309 ? 7.653 -4.878 -19.000 1.00 98.69 309 PHE A O 1
ATOM 2382 N N . TRP A 1 310 ? 9.798 -4.670 -18.330 1.00 98.38 310 TRP A N 1
ATOM 2383 C CA . TRP A 1 310 ? 10.382 -4.464 -19.657 1.00 98.38 310 TRP A CA 1
ATOM 2384 C C . TRP A 1 310 ? 11.804 -5.030 -19.705 1.00 98.38 310 TRP A C 1
ATOM 2386 O O . TRP A 1 310 ? 12.525 -5.037 -18.706 1.00 98.38 310 TRP A O 1
ATOM 2396 N N . SER A 1 311 ? 12.220 -5.496 -20.879 1.00 98.19 311 SER A N 1
ATOM 2397 C CA . SER A 1 311 ? 13.576 -5.966 -21.114 1.00 98.19 311 SER A CA 1
ATOM 2398 C C . SER A 1 311 ? 14.043 -5.714 -22.541 1.00 98.19 311 SER A C 1
ATOM 2400 O O . SER A 1 311 ? 13.300 -5.841 -23.515 1.00 98.19 311 SER A O 1
ATOM 2402 N N . GLY A 1 312 ? 15.311 -5.355 -22.680 1.00 97.44 312 GLY A N 1
ATOM 2403 C CA . GLY A 1 312 ? 15.918 -5.103 -23.974 1.00 97.44 312 GLY A CA 1
ATOM 2404 C C . GLY A 1 312 ? 17.403 -4.818 -23.858 1.00 97.44 312 GLY A C 1
ATOM 2405 O O . GLY A 1 312 ? 17.926 -4.557 -22.772 1.00 97.44 312 GLY A O 1
ATOM 2406 N N . ALA A 1 313 ? 18.078 -4.864 -25.000 1.00 97.81 313 ALA A N 1
ATOM 2407 C CA . ALA A 1 313 ? 19.492 -4.566 -25.089 1.00 97.81 313 ALA A CA 1
ATOM 2408 C C . ALA A 1 313 ? 19.818 -3.776 -26.355 1.00 97.81 313 ALA A C 1
ATOM 2410 O O . ALA A 1 313 ? 19.188 -3.956 -27.397 1.00 97.81 313 ALA A O 1
ATOM 2411 N N . ALA A 1 314 ? 20.800 -2.893 -26.243 1.00 97.88 314 ALA A N 1
ATOM 2412 C CA . ALA A 1 314 ? 21.361 -2.137 -27.345 1.00 97.88 314 ALA A CA 1
ATOM 2413 C C . ALA A 1 314 ? 22.880 -2.311 -27.351 1.00 97.88 314 ALA A C 1
ATOM 2415 O O . ALA A 1 314 ? 23.515 -2.351 -26.293 1.00 97.88 314 ALA A O 1
ATOM 2416 N N . VAL A 1 315 ? 23.457 -2.384 -28.543 1.00 97.00 315 VAL A N 1
ATOM 2417 C CA . VAL A 1 315 ? 24.893 -2.561 -28.778 1.00 97.00 315 VAL A CA 1
ATOM 2418 C C . VAL A 1 315 ? 25.348 -1.593 -29.860 1.00 97.00 315 VAL A C 1
ATOM 2420 O O . VAL A 1 315 ? 24.550 -1.184 -30.704 1.00 97.00 315 VAL A O 1
ATOM 2423 N N . ARG A 1 316 ? 26.618 -1.196 -29.827 1.00 95.19 316 ARG A N 1
ATOM 2424 C CA . ARG A 1 316 ? 27.216 -0.453 -30.935 1.00 95.19 316 ARG A CA 1
ATOM 2425 C C . ARG A 1 316 ? 27.575 -1.396 -32.075 1.00 95.19 316 ARG A C 1
ATOM 2427 O O . ARG A 1 316 ? 28.204 -2.430 -31.848 1.00 95.19 316 ARG A O 1
ATOM 2434 N N . ASP A 1 317 ? 27.184 -1.029 -33.283 1.00 93.31 317 ASP A N 1
ATOM 2435 C CA . ASP A 1 317 ? 27.537 -1.752 -34.496 1.00 93.31 317 ASP A CA 1
ATOM 2436 C C . ASP A 1 317 ? 28.964 -1.412 -34.978 1.00 93.31 317 ASP A C 1
ATOM 2438 O O . ASP A 1 317 ? 29.724 -0.693 -34.322 1.00 93.31 317 ASP A O 1
ATOM 2442 N N . GLY A 1 318 ? 29.347 -1.941 -36.145 1.00 88.69 318 GLY A N 1
ATOM 2443 C CA . GLY A 1 318 ? 30.662 -1.688 -36.744 1.00 88.69 318 GLY A CA 1
ATOM 2444 C C . GLY A 1 318 ? 30.910 -0.233 -37.167 1.00 88.69 318 GLY A C 1
ATOM 2445 O O . GLY A 1 318 ? 32.061 0.124 -37.409 1.00 88.69 318 GLY A O 1
ATOM 2446 N N . ASN A 1 319 ? 29.866 0.598 -37.234 1.00 92.62 319 ASN A N 1
ATOM 2447 C CA . ASN A 1 319 ? 29.941 2.023 -37.557 1.00 92.62 319 ASN A CA 1
ATOM 2448 C C . ASN A 1 319 ? 29.920 2.912 -36.305 1.00 92.62 319 ASN A C 1
ATOM 2450 O O . ASN A 1 319 ? 29.851 4.133 -36.428 1.00 92.62 319 ASN A O 1
ATOM 2454 N N . ASP A 1 320 ? 30.003 2.321 -35.108 1.00 90.94 320 ASP A N 1
ATOM 2455 C CA . ASP A 1 320 ? 29.874 3.030 -33.833 1.00 90.94 320 ASP A CA 1
ATOM 2456 C C . ASP A 1 320 ? 28.469 3.644 -33.628 1.00 90.94 320 ASP A C 1
ATOM 2458 O O . ASP A 1 320 ? 28.309 4.623 -32.892 1.00 90.94 320 ASP A O 1
ATOM 2462 N N . GLU A 1 321 ? 27.433 3.062 -34.244 1.00 94.50 321 GLU A N 1
ATOM 2463 C CA . GLU A 1 321 ? 26.032 3.450 -34.066 1.00 94.50 321 GLU A CA 1
ATOM 2464 C C . GLU A 1 321 ? 25.304 2.490 -33.122 1.00 94.50 321 GLU A C 1
ATOM 2466 O O . GLU A 1 321 ? 25.517 1.280 -33.136 1.00 94.50 321 GLU A O 1
ATOM 2471 N N . TRP A 1 322 ? 24.416 3.021 -32.278 1.00 96.94 322 TRP A N 1
ATOM 2472 C CA . TRP A 1 322 ? 23.604 2.192 -31.388 1.00 96.94 322 TRP A CA 1
ATOM 2473 C C . TRP A 1 322 ? 22.468 1.516 -32.150 1.00 96.94 322 TRP A C 1
ATOM 2475 O O . TRP A 1 322 ? 21.586 2.189 -32.685 1.00 96.94 322 TRP A O 1
ATOM 2485 N N . ILE A 1 323 ? 22.430 0.191 -32.088 1.00 96.12 323 ILE A N 1
ATOM 2486 C CA . ILE A 1 323 ? 21.350 -0.634 -32.622 1.00 96.12 323 ILE A CA 1
ATOM 2487 C C . ILE A 1 323 ? 20.718 -1.465 -31.507 1.00 96.12 323 ILE A C 1
ATOM 2489 O O . ILE A 1 323 ? 21.365 -1.796 -30.513 1.00 96.12 323 ILE A O 1
ATOM 2493 N N . MET A 1 324 ? 19.438 -1.800 -31.661 1.00 96.94 324 MET A N 1
ATOM 2494 C CA . MET A 1 324 ? 18.782 -2.746 -30.759 1.00 96.94 324 MET A CA 1
ATOM 2495 C C . MET A 1 324 ? 19.222 -4.178 -31.075 1.00 96.94 324 MET A C 1
ATOM 2497 O O . MET A 1 324 ? 19.238 -4.579 -32.238 1.00 96.94 324 MET A O 1
ATOM 2501 N N . GLU A 1 325 ? 19.493 -4.968 -30.039 1.00 96.31 325 GLU A N 1
ATOM 2502 C CA . GLU A 1 325 ? 19.599 -6.422 -30.153 1.00 96.31 325 GLU A CA 1
ATOM 2503 C C . GLU A 1 325 ? 18.197 -7.058 -30.241 1.00 96.31 325 GLU A C 1
ATOM 2505 O O . GLU A 1 325 ? 17.189 -6.480 -29.813 1.00 96.31 325 GLU A O 1
ATOM 2510 N N . SER A 1 326 ? 18.120 -8.268 -30.800 1.00 92.56 326 SER A N 1
ATOM 2511 C CA . SER A 1 326 ? 16.891 -9.072 -30.804 1.00 92.56 326 SER A CA 1
ATOM 2512 C C . SER A 1 326 ? 16.521 -9.559 -29.396 1.00 92.56 326 SER A C 1
ATOM 2514 O O . SER A 1 326 ? 17.392 -9.690 -28.542 1.00 92.56 326 SER A O 1
ATOM 2516 N N . GLY A 1 327 ? 15.252 -9.924 -29.174 1.00 89.81 327 GLY A N 1
ATOM 2517 C CA . GLY A 1 327 ? 14.811 -10.550 -27.914 1.00 89.81 327 GLY A CA 1
ATOM 2518 C C . GLY A 1 327 ? 14.280 -9.579 -26.857 1.00 89.81 327 GLY A C 1
ATOM 2519 O O . GLY A 1 327 ? 14.277 -9.899 -25.675 1.00 89.81 327 GLY A O 1
ATOM 2520 N N . GLN A 1 328 ? 13.826 -8.397 -27.275 1.00 95.31 328 GLN A N 1
ATOM 2521 C CA . GLN A 1 328 ? 13.121 -7.464 -26.401 1.00 95.31 328 GLN A CA 1
ATOM 2522 C C . GLN A 1 328 ? 11.787 -8.049 -25.922 1.00 95.31 328 GLN A C 1
ATOM 2524 O O . GLN A 1 328 ? 11.084 -8.706 -26.695 1.00 95.31 328 GLN A O 1
ATOM 2529 N N . ALA A 1 329 ? 11.396 -7.737 -24.689 1.00 96.88 329 ALA A N 1
ATOM 2530 C CA . ALA A 1 329 ? 10.092 -8.096 -24.150 1.00 96.88 329 ALA A CA 1
ATOM 2531 C C . ALA A 1 329 ? 9.534 -6.984 -23.256 1.00 96.88 329 ALA A C 1
ATOM 2533 O O . ALA A 1 329 ? 10.257 -6.158 -22.712 1.00 96.88 329 ALA A O 1
ATOM 2534 N N . SER A 1 330 ? 8.216 -6.940 -23.122 1.00 97.69 330 SER A N 1
ATOM 2535 C CA . SER A 1 330 ? 7.529 -6.032 -22.203 1.00 97.69 330 SER A CA 1
ATOM 2536 C C . SER A 1 330 ? 6.143 -6.572 -21.892 1.00 97.69 330 SER A C 1
ATOM 2538 O O . SER A 1 330 ? 5.564 -7.317 -22.691 1.00 97.69 330 SER A O 1
ATOM 2540 N N . SER A 1 331 ? 5.596 -6.181 -20.744 1.00 97.88 331 SER A N 1
ATOM 2541 C CA . SER A 1 331 ? 4.176 -6.378 -20.461 1.00 97.88 331 SER A CA 1
ATOM 2542 C C . SER A 1 331 ? 3.309 -5.721 -21.540 1.00 97.88 331 SER A C 1
ATOM 2544 O O . SER A 1 331 ? 3.647 -4.658 -22.049 1.00 97.88 331 SER A O 1
ATOM 2546 N N . GLN A 1 332 ? 2.170 -6.334 -21.861 1.00 96.88 332 GLN A N 1
ATOM 2547 C CA . GLN A 1 332 ? 1.178 -5.790 -22.793 1.00 96.88 332 GLN A CA 1
ATOM 2548 C C . GLN A 1 332 ? -0.099 -5.487 -22.013 1.00 96.88 332 GLN A C 1
ATOM 2550 O O . GLN A 1 332 ? -0.774 -6.424 -21.591 1.00 96.88 332 GLN A O 1
ATOM 2555 N N . ASN A 1 333 ? -0.397 -4.202 -21.791 1.00 97.56 333 ASN A N 1
ATOM 2556 C CA . ASN A 1 333 ? -1.540 -3.731 -20.988 1.00 97.56 333 ASN A CA 1
ATOM 2557 C C . ASN A 1 333 ? -1.790 -4.579 -19.714 1.00 97.56 333 ASN A C 1
ATOM 2559 O O . ASN A 1 333 ? -2.863 -5.177 -19.580 1.00 97.56 333 ASN A O 1
ATOM 2563 N N . PRO A 1 334 ? -0.800 -4.716 -18.806 1.00 98.25 334 PRO A N 1
ATOM 2564 C CA . PRO A 1 334 ? -0.924 -5.579 -17.632 1.00 98.25 334 PRO A CA 1
ATOM 2565 C C . PRO A 1 334 ? -2.146 -5.215 -16.773 1.00 98.25 334 PRO A C 1
ATOM 2567 O O . PRO A 1 334 ? -2.454 -4.044 -16.539 1.00 98.25 334 PRO A O 1
ATOM 2570 N N . GLY A 1 335 ? -2.854 -6.239 -16.297 1.00 97.81 335 GLY A N 1
ATOM 2571 C CA . GLY A 1 335 ? -4.003 -6.079 -15.410 1.00 97.81 335 GLY A CA 1
ATOM 2572 C C . GLY A 1 335 ? -3.592 -5.866 -13.953 1.00 97.81 335 GLY A C 1
ATOM 2573 O O . GLY A 1 335 ? -2.514 -6.277 -13.529 1.00 97.81 335 GLY A O 1
ATOM 2574 N N . SER A 1 336 ? -4.483 -5.263 -13.166 1.00 98.50 336 SER A N 1
ATOM 2575 C CA . SER A 1 336 ? -4.314 -5.137 -11.717 1.00 98.50 336 SER A CA 1
ATOM 2576 C C . SER A 1 336 ? -5.206 -6.111 -10.949 1.00 98.50 336 SER A C 1
ATOM 2578 O O . SER A 1 336 ? -6.312 -6.453 -11.379 1.00 98.50 336 SER A O 1
ATOM 2580 N N . VAL A 1 337 ? -4.783 -6.474 -9.744 1.00 98.44 337 VAL A N 1
ATOM 2581 C CA . VAL A 1 337 ? -5.558 -7.278 -8.793 1.00 98.44 337 VAL A CA 1
ATOM 2582 C C . VAL A 1 337 ? -5.891 -6.467 -7.543 1.00 98.44 337 VAL A C 1
ATOM 2584 O O . VAL A 1 337 ? -5.150 -5.557 -7.165 1.00 98.44 337 VAL A O 1
ATOM 2587 N N . ASN A 1 338 ? -7.010 -6.790 -6.889 1.00 98.25 338 ASN A N 1
ATOM 2588 C CA . ASN A 1 338 ? -7.264 -6.298 -5.535 1.00 98.25 338 ASN A CA 1
ATOM 2589 C C . ASN A 1 338 ? -6.156 -6.834 -4.612 1.00 98.25 338 ASN A C 1
ATOM 2591 O O . ASN A 1 338 ? -5.772 -7.999 -4.723 1.00 98.25 338 ASN A O 1
ATOM 2595 N N . SER A 1 339 ? -5.603 -5.977 -3.757 1.00 98.06 339 SER A N 1
ATOM 2596 C CA . SER A 1 339 ? -4.511 -6.358 -2.866 1.00 98.06 339 SER A CA 1
ATOM 2597 C C . SER A 1 339 ? -4.589 -5.614 -1.545 1.00 98.06 339 SER A C 1
ATOM 2599 O O . SER A 1 339 ? -4.892 -4.426 -1.501 1.00 98.06 339 SER A O 1
ATOM 2601 N N . VAL A 1 340 ? -4.237 -6.320 -0.476 1.00 97.62 340 VAL A N 1
ATOM 2602 C CA . VAL A 1 340 ? -4.099 -5.794 0.891 1.00 97.62 340 VAL A CA 1
ATOM 2603 C C . VAL A 1 340 ? -2.645 -5.847 1.371 1.00 97.62 340 VAL A C 1
ATOM 2605 O O . VAL A 1 340 ? -2.340 -5.508 2.512 1.00 97.62 340 VAL A O 1
ATOM 2608 N N . ALA A 1 341 ? -1.740 -6.331 0.515 1.00 97.75 341 ALA A N 1
ATOM 2609 C CA . ALA A 1 341 ? -0.330 -6.461 0.833 1.00 97.75 341 ALA A CA 1
ATOM 2610 C C . ALA A 1 341 ? 0.336 -5.086 0.793 1.00 97.75 341 ALA A C 1
ATOM 2612 O O . ALA A 1 341 ? 0.390 -4.462 -0.263 1.00 97.75 341 ALA A O 1
ATOM 2613 N N . LEU A 1 342 ? 0.859 -4.650 1.937 1.00 98.44 342 LEU A N 1
ATOM 2614 C CA . LEU A 1 342 ? 1.616 -3.408 2.040 1.00 98.44 342 LEU A CA 1
ATOM 2615 C C . LEU A 1 342 ? 2.978 -3.546 1.337 1.00 98.44 342 LEU A C 1
ATOM 2617 O O . LEU A 1 342 ? 3.641 -4.567 1.544 1.00 98.44 342 LEU A O 1
ATOM 2621 N N . PRO A 1 343 ? 3.417 -2.541 0.555 1.00 98.38 343 PRO A N 1
ATOM 2622 C CA . PRO A 1 343 ? 4.727 -2.563 -0.081 1.00 98.38 343 PRO A CA 1
ATOM 2623 C C . PRO A 1 343 ? 5.840 -2.500 0.968 1.00 98.38 343 PRO A C 1
ATOM 2625 O O . PRO A 1 343 ? 5.784 -1.693 1.899 1.00 98.38 343 PRO A O 1
ATOM 2628 N N . LEU A 1 344 ? 6.854 -3.351 0.814 1.00 98.44 344 LEU A N 1
ATOM 2629 C CA . LEU A 1 344 ? 8.014 -3.429 1.700 1.00 98.44 344 LEU A CA 1
ATOM 2630 C C . LEU A 1 344 ? 9.286 -3.302 0.865 1.00 98.44 344 LEU A C 1
ATOM 2632 O O . LEU A 1 344 ? 9.402 -3.960 -0.167 1.00 98.44 344 LEU A O 1
ATOM 2636 N N . TRP A 1 345 ? 10.225 -2.476 1.313 1.00 98.31 345 TRP A N 1
ATOM 2637 C CA . TRP A 1 345 ? 11.503 -2.262 0.634 1.00 98.31 345 TRP A CA 1
ATOM 2638 C C . TRP A 1 345 ? 12.608 -1.945 1.647 1.00 98.31 345 TRP A C 1
ATOM 2640 O O . TRP A 1 345 ? 12.306 -1.364 2.693 1.00 98.31 345 TRP A O 1
ATOM 2650 N N . PRO A 1 346 ? 13.872 -2.294 1.347 1.00 97.12 346 PRO A N 1
ATOM 2651 C CA . PRO A 1 346 ? 15.014 -2.039 2.227 1.00 97.12 346 PRO A CA 1
ATOM 2652 C C . PRO A 1 346 ? 15.790 -0.750 1.893 1.00 97.12 346 PRO A C 1
ATOM 2654 O O . PRO A 1 346 ? 16.773 -0.441 2.560 1.00 97.12 346 PRO A O 1
ATOM 2657 N N . GLY A 1 347 ? 15.412 -0.044 0.824 1.00 96.69 347 GLY A N 1
ATOM 2658 C CA . GLY A 1 347 ? 16.080 1.168 0.346 1.00 96.69 347 GLY A CA 1
ATOM 2659 C C . GLY A 1 347 ? 15.535 1.622 -1.006 1.00 96.69 347 GLY A C 1
ATOM 2660 O O . GLY A 1 347 ? 14.578 1.035 -1.523 1.00 96.69 347 GLY A O 1
ATOM 2661 N N . ARG A 1 348 ? 16.160 2.640 -1.606 1.00 96.81 348 ARG A N 1
ATOM 2662 C CA . ARG A 1 348 ? 15.818 3.105 -2.960 1.00 96.81 348 ARG A CA 1
ATOM 2663 C C . ARG A 1 348 ? 16.657 2.400 -4.007 1.00 96.81 348 ARG A C 1
ATOM 2665 O O . ARG A 1 348 ? 17.849 2.187 -3.805 1.00 96.81 348 ARG A O 1
ATOM 2672 N N . ALA A 1 349 ? 16.064 2.130 -5.164 1.00 96.38 349 ALA A N 1
ATOM 2673 C CA . ALA A 1 349 ? 16.793 1.543 -6.281 1.00 96.38 349 ALA A CA 1
ATOM 2674 C C . ALA A 1 349 ? 17.947 2.453 -6.736 1.00 96.38 349 ALA A C 1
ATOM 2676 O O . ALA A 1 349 ? 19.033 1.970 -7.036 1.00 96.38 349 ALA A O 1
ATOM 2677 N N . GLN A 1 350 ? 17.751 3.777 -6.707 1.00 93.06 350 GLN A N 1
ATOM 2678 C CA . GLN A 1 350 ? 18.780 4.756 -7.085 1.00 93.06 350 GLN A CA 1
ATOM 2679 C C . GLN A 1 350 ? 20.024 4.763 -6.181 1.00 93.06 350 GLN A C 1
ATOM 2681 O O . GLN A 1 350 ? 21.049 5.299 -6.592 1.00 93.06 350 GLN A O 1
ATOM 2686 N N . ASP A 1 351 ? 19.938 4.188 -4.977 1.00 94.50 351 ASP A N 1
ATOM 2687 C CA . ASP A 1 351 ? 21.068 4.095 -4.046 1.00 94.50 351 ASP A CA 1
ATOM 2688 C C . ASP A 1 351 ? 21.891 2.807 -4.263 1.00 94.50 351 ASP A C 1
ATOM 2690 O O . ASP A 1 351 ? 22.928 2.627 -3.630 1.00 94.50 351 ASP A O 1
ATOM 2694 N N . ILE A 1 352 ? 21.449 1.903 -5.148 1.00 95.50 352 ILE A N 1
ATOM 2695 C CA . ILE A 1 352 ? 22.205 0.702 -5.522 1.00 95.50 352 ILE A CA 1
ATOM 2696 C C . ILE A 1 352 ? 23.362 1.111 -6.442 1.00 95.50 352 ILE A C 1
ATOM 2698 O O . ILE A 1 352 ? 23.162 1.806 -7.443 1.00 95.50 352 ILE A O 1
ATOM 2702 N N . GLU A 1 353 ? 24.569 0.641 -6.133 1.00 95.31 353 GLU A N 1
ATOM 2703 C CA . GLU A 1 353 ? 25.772 0.927 -6.915 1.00 95.31 353 GLU A CA 1
ATOM 2704 C C . GLU A 1 353 ? 25.919 0.002 -8.132 1.00 95.31 353 GLU A C 1
ATOM 2706 O O . GLU A 1 353 ? 25.431 -1.128 -8.162 1.00 95.31 353 GLU A O 1
ATOM 2711 N N . TRP A 1 354 ? 26.622 0.496 -9.153 1.00 95.31 354 TRP A N 1
ATOM 2712 C CA . TRP A 1 354 ? 27.124 -0.349 -10.235 1.00 95.31 354 TRP A CA 1
ATOM 2713 C C . TRP A 1 354 ? 28.373 -1.078 -9.747 1.00 95.31 354 TRP A C 1
ATOM 2715 O O . TRP A 1 354 ? 29.291 -0.435 -9.241 1.00 95.31 354 TRP A O 1
ATOM 2725 N N . ILE A 1 355 ? 28.424 -2.391 -9.944 1.00 95.88 355 ILE A N 1
ATOM 2726 C CA . ILE A 1 355 ? 29.580 -3.226 -9.600 1.00 95.88 355 ILE A CA 1
ATOM 2727 C C . ILE A 1 355 ? 30.168 -3.855 -10.859 1.00 95.88 355 ILE A C 1
ATOM 2729 O O . ILE A 1 355 ? 29.434 -4.115 -11.809 1.00 95.88 355 ILE A O 1
ATOM 2733 N N . VAL A 1 356 ? 31.479 -4.089 -10.883 1.00 93.75 356 VAL A N 1
ATOM 2734 C CA . VAL A 1 356 ? 32.132 -4.834 -11.970 1.00 93.75 356 VAL A CA 1
ATOM 2735 C C . VAL A 1 356 ? 31.763 -6.314 -11.839 1.00 93.75 356 VAL A C 1
ATOM 2737 O O . VAL A 1 356 ? 31.772 -6.848 -10.733 1.00 93.75 356 VAL A O 1
ATOM 2740 N N . GLU A 1 357 ? 31.390 -6.947 -12.949 1.00 86.06 357 GLU A N 1
ATOM 2741 C CA . GLU A 1 357 ? 31.163 -8.393 -13.019 1.00 86.06 357 GLU A CA 1
ATOM 2742 C C . GLU A 1 357 ? 32.524 -9.108 -13.076 1.00 86.06 357 GLU A C 1
ATOM 2744 O O . GLU A 1 357 ? 33.338 -8.784 -13.944 1.00 86.06 357 GLU A O 1
ATOM 2749 N N . ASP A 1 358 ? 32.775 -10.013 -12.122 1.00 70.88 358 ASP A N 1
ATOM 2750 C CA . ASP A 1 358 ? 34.023 -10.792 -12.006 1.00 70.88 358 ASP A CA 1
ATOM 2751 C C . ASP A 1 358 ? 34.168 -11.887 -13.078 1.00 70.88 358 ASP A C 1
ATOM 2753 O O . ASP A 1 358 ? 33.155 -12.555 -13.406 1.00 70.88 358 ASP A O 1
#

pLDDT: mean 90.85, std 13.91, range [27.16, 98.88]

Foldseek 3Di:
DDDDDDDDPPDDDDDDDDPDDDADKDKDWDADPVGNVDIDIDIDGDKDKFKDAPVRHGDDAAAEAAFLDKGKIFIDIPPPPFDFPWKFKDWFAAKFQDWDFAQQKTDTHHCDRVQGTDRMHIIGHQDFDWQTKIKMWTQTPNDIDMDIHGYGHFYKAKFKWKAAAPDVVQFWCDPQKGKRFDPDPRRFGMKMKMKIFAAQQFWFKKFKAKWKFKWKWWFFPDPVSWIWIQGPPRFTATEDPDRGRTHVPDIDTDHHRGMDMDMDTHMDIDGNDLGTFKMKIKMKMKMFIWIFGDDPSGDIWGQKIWIWIWIWMWGQDPVRDIGTDPDTDIDHGTGMDGDGDGDIHRHHSVPGDIDTDD

Secondary structure (DSSP, 8-state):
--------TT---------SPPSEEEEEEEEETTEEEEEEEEEEEE-EEEEEETTSPBPPSSEEE-TT-EEEEEEEEESTTS-EEEEEEEE-SSEESEEEE-SS-EEEE---GGGGSSSEEEEEE-S-EEEEEEEEEEEETTEEEEEEEEEEE-PPEEEEEEEE---SSSEEEETTEEEEB-SSTT-BSEEEEEEEE--TT--EEEEEEEEEE-EEEEEESSTT--EEEEE-TT--EE---SSSSSTTS--EEE-TT-EEEEEEEE--EEE--TTEEEEEEEEEEEEEEEEEESSTTPPPEEEEEEEEEEEEEEEE-TTS-EEEPS--EE-SS--EEE--PPP-BSSBGGGPPPEE--

Sequence (358 aa):
MTQFVTPFHGFNGTNLYVEGISPGTTTLSWSYSGQPNCIDNIQVSVIKVEITNLDGVPLAQNVRTVPGRKIALKGKVTPSNLEVSGHQWTIGGNRIKNYTQSLNEGSKIALEVSDLTDDTVTFYWIDGGENIGVAYEASIHGLPFAAAVNCDVERPDAALTSVTTPLNPPISVRFGYMRYGSSAPNEQGIRWDAEVSAPDIGAGQIAFLQLVNVYRTRTLKDLSNTVEVWTSNGQYYLDTIGSTPLYGDDATTIGGGATQVHSKTDTPGSPLSTIYQRRSAADEFQLYLMYRPSGVDSIWVTLRRLDWFWSGAAVRDGNDEWIMESGQASSQNPGSVNSVALPLWPGRAQDIEWIVED

Radius of gyration: 31.88 Å; chains: 1; bounding box: 79×41×105 Å